Protein AF-A0A4U5NNT8-F1 (afdb_monomer_lite)

Secondary structure (DSSP, 8-state):
-TTS--HHHHHHHH---HHHHHHHHHHHHHHHHHHTS-GGG--HHHHHHHHHTT--HHHHHHHTTS-HHHHHHHHHHTT-PPEEEE--SSTTSS-----EEEEESSS-------SS--EEE--SSPPPGGGSS-EE---S-HHHHHHHHHHH--SEEE-SSSTHHHHHHT-S--HHHHHHHHHHHT----S----SSHHHHHHHHHHH-SSEEEETTEEEEEP-TTPEEEEEEEEE-TTS-EEEEEEEEEEEEBTB-TTTS-EEES-SSS-HHHHHHHHHHHHHHHHHTT--EEEEEEEEE-TT--EEEEEEESS--TTHHHHHHHHT--HHHHHHHHHTT--TTTTT--SPPPPSS-EEE----GGGTS---

Structure (mmCIF, N/CA/C/O backbone):
data_AF-A0A4U5NNT8-F1
#
_entry.id   AF-A0A4U5NNT8-F1
#
loop_
_atom_site.group_PDB
_atom_site.id
_atom_site.type_symbol
_atom_site.label_atom_id
_atom_site.label_alt_id
_atom_site.label_comp_id
_atom_site.label_asym_id
_atom_site.label_entity_id
_atom_site.label_seq_id
_atom_site.pdbx_PDB_ins_code
_atom_site.Cartn_x
_atom_site.Cartn_y
_atom_site.Cartn_z
_atom_site.occupancy
_atom_site.B_iso_or_equiv
_atom_site.auth_seq_id
_atom_site.auth_comp_id
_atom_site.auth_asym_id
_atom_site.auth_atom_id
_atom_site.pdbx_PDB_model_num
ATOM 1 N N . MET A 1 1 ? 32.164 -9.566 -15.088 1.00 70.25 1 MET A N 1
ATOM 2 C CA . MET A 1 1 ? 31.407 -8.763 -16.075 1.00 70.25 1 MET A CA 1
ATOM 3 C C . MET A 1 1 ? 31.649 -7.278 -15.914 1.00 70.25 1 MET A C 1
ATOM 5 O O . MET A 1 1 ? 32.206 -6.703 -16.830 1.00 70.25 1 MET A O 1
ATOM 9 N N . LYS A 1 2 ? 31.304 -6.665 -14.768 1.00 85.62 2 LYS A N 1
ATOM 10 C CA . LYS A 1 2 ? 31.719 -5.279 -14.459 1.00 85.62 2 LYS A CA 1
ATOM 11 C C . LYS A 1 2 ? 33.182 -5.166 -14.006 1.00 85.62 2 LYS A C 1
ATOM 13 O O . LYS A 1 2 ? 33.842 -4.201 -14.351 1.00 85.62 2 LYS A O 1
ATOM 18 N N . ASN A 1 3 ? 33.672 -6.176 -13.279 1.00 87.31 3 ASN A N 1
ATOM 19 C CA . ASN A 1 3 ? 35.072 -6.321 -12.852 1.00 87.31 3 ASN A CA 1
ATOM 20 C C . ASN A 1 3 ? 35.820 -7.353 -13.722 1.00 87.31 3 ASN A C 1
ATOM 22 O O . ASN A 1 3 ? 36.575 -8.165 -13.201 1.00 87.31 3 ASN A O 1
ATOM 26 N N . ASP A 1 4 ? 35.492 -7.429 -15.015 1.00 82.81 4 ASP A N 1
ATOM 27 C CA . ASP A 1 4 ? 36.155 -8.303 -16.002 1.00 82.81 4 ASP A CA 1
ATOM 28 C C . ASP A 1 4 ? 36.094 -9.832 -15.780 1.00 82.81 4 ASP A C 1
ATOM 30 O O . ASP A 1 4 ? 36.583 -10.588 -16.613 1.00 82.81 4 ASP A O 1
ATOM 34 N N . THR A 1 5 ? 35.402 -10.327 -14.744 1.00 88.69 5 THR A N 1
ATOM 35 C CA . THR A 1 5 ? 35.107 -11.771 -14.579 1.00 88.69 5 THR A CA 1
ATOM 36 C C . THR A 1 5 ? 34.357 -12.323 -15.795 1.00 88.69 5 THR A C 1
ATOM 38 O O . THR A 1 5 ? 33.342 -11.735 -16.203 1.00 88.69 5 THR A O 1
ATOM 41 N N . ASN A 1 6 ? 34.819 -13.437 -16.364 1.00 92.06 6 ASN A N 1
ATOM 42 C CA . ASN A 1 6 ? 34.215 -14.017 -17.565 1.00 92.06 6 ASN A CA 1
ATOM 43 C C . ASN A 1 6 ? 32.949 -14.847 -17.239 1.00 92.06 6 ASN A C 1
ATOM 45 O O . ASN A 1 6 ? 32.679 -15.170 -16.083 1.00 92.06 6 ASN A O 1
ATOM 49 N N . VAL A 1 7 ? 32.139 -15.149 -18.263 1.00 94.50 7 VAL A N 1
ATOM 50 C CA . VAL A 1 7 ? 30.882 -15.917 -18.121 1.00 94.50 7 VAL A CA 1
ATOM 51 C C . VAL A 1 7 ? 31.135 -17.324 -17.576 1.00 94.50 7 VAL A C 1
ATOM 53 O O . VAL A 1 7 ? 30.360 -17.799 -16.750 1.00 94.50 7 VAL A O 1
ATOM 56 N N . ASP A 1 8 ? 32.203 -17.981 -18.030 1.00 95.06 8 ASP A N 1
ATOM 57 C CA . ASP A 1 8 ? 32.514 -19.365 -17.669 1.00 95.06 8 ASP A CA 1
ATOM 58 C C . ASP A 1 8 ? 32.850 -19.499 -16.179 1.00 95.06 8 ASP A C 1
ATOM 60 O O . ASP A 1 8 ? 32.336 -20.385 -15.509 1.00 95.06 8 ASP A O 1
ATOM 64 N N . GLU A 1 9 ? 33.616 -18.559 -15.638 1.00 95.44 9 GLU A N 1
ATOM 65 C CA . GLU A 1 9 ? 33.979 -18.495 -14.224 1.00 95.44 9 GLU A CA 1
ATOM 66 C C . GLU A 1 9 ? 32.750 -18.237 -13.340 1.00 95.44 9 GLU A C 1
ATOM 68 O O . GLU A 1 9 ? 32.559 -18.893 -12.317 1.00 95.44 9 GLU A O 1
ATOM 73 N N . ILE A 1 10 ? 31.856 -17.325 -13.748 1.00 95.50 10 ILE A N 1
ATOM 74 C CA . ILE A 1 10 ? 30.602 -17.086 -13.013 1.00 95.50 10 ILE A CA 1
ATOM 75 C C . ILE A 1 10 ? 29.711 -18.333 -13.058 1.00 95.50 10 ILE A C 1
ATOM 77 O O . ILE A 1 10 ? 29.082 -18.668 -12.053 1.00 95.50 10 ILE A O 1
ATOM 81 N N . HIS A 1 11 ? 29.657 -19.029 -14.194 1.00 96.81 11 HIS A N 1
ATOM 82 C CA . HIS A 1 11 ? 28.917 -20.281 -14.329 1.00 96.81 11 HIS A CA 1
ATOM 83 C C . HIS A 1 11 ? 29.459 -21.359 -13.386 1.00 96.81 11 HIS A C 1
ATOM 85 O O . HIS A 1 11 ? 28.679 -21.979 -12.669 1.00 96.81 11 HIS A O 1
ATOM 91 N N . GLU A 1 12 ? 30.778 -21.545 -13.338 1.00 97.19 12 GLU A N 1
ATOM 92 C CA . GLU A 1 12 ? 31.421 -22.524 -12.456 1.00 97.19 12 GLU A CA 1
ATOM 93 C C . GLU A 1 12 ? 31.131 -22.260 -10.971 1.00 97.19 12 GLU A C 1
ATOM 95 O O . GLU A 1 12 ? 30.969 -23.203 -10.200 1.00 97.19 12 GLU A O 1
ATOM 100 N N . LEU A 1 13 ? 31.022 -20.989 -10.570 1.00 96.44 13 LEU A N 1
ATOM 101 C CA . LEU A 1 13 ? 30.756 -20.604 -9.180 1.00 96.44 13 LEU A CA 1
ATOM 102 C C . LEU A 1 13 ? 29.269 -20.633 -8.803 1.00 96.44 13 LEU A C 1
ATOM 104 O O . LEU A 1 13 ? 28.927 -20.971 -7.671 1.00 96.44 13 LEU A O 1
ATOM 108 N N . SER A 1 14 ? 28.388 -20.220 -9.716 1.00 96.50 14 SER A N 1
ATOM 109 C CA . SER A 1 14 ? 26.959 -20.013 -9.429 1.00 96.50 14 SER A CA 1
ATOM 110 C C . SER A 1 14 ? 26.055 -21.150 -9.895 1.00 96.50 14 SER A C 1
ATOM 112 O O . SER A 1 14 ? 24.907 -21.223 -9.462 1.00 96.50 14 SER A O 1
ATOM 114 N N . PHE A 1 15 ? 26.545 -22.005 -10.798 1.00 97.12 15 PHE A N 1
ATOM 115 C CA . PHE A 1 15 ? 25.771 -23.012 -11.530 1.00 97.12 15 PHE A CA 1
ATOM 116 C C . PHE A 1 15 ? 24.610 -22.439 -12.365 1.00 97.12 15 PHE A C 1
ATOM 118 O O . PHE A 1 15 ? 23.775 -23.193 -12.865 1.00 97.12 15 PHE A O 1
ATOM 125 N N . VAL A 1 16 ? 24.555 -21.115 -12.561 1.00 97.38 16 VAL A N 1
ATOM 126 C CA . VAL A 1 16 ? 23.581 -20.461 -13.445 1.00 97.38 16 VAL A CA 1
ATOM 127 C C . VAL A 1 16 ? 23.949 -20.759 -14.893 1.00 97.38 16 VAL A C 1
ATOM 129 O O . VAL A 1 16 ? 25.107 -20.599 -15.280 1.00 97.38 16 VAL A O 1
ATOM 132 N N . ASP A 1 17 ? 22.978 -21.181 -15.703 1.00 98.00 17 ASP A N 1
ATOM 133 C CA . ASP A 1 17 ? 23.219 -21.510 -17.109 1.00 98.00 17 ASP A CA 1
ATOM 134 C C . ASP A 1 17 ? 23.844 -20.329 -17.872 1.00 98.00 17 ASP A C 1
ATOM 136 O O . ASP A 1 17 ? 23.472 -19.162 -17.692 1.00 98.00 17 ASP A O 1
ATOM 140 N N . LYS A 1 18 ? 24.805 -20.646 -18.744 1.00 97.12 18 LYS A N 1
ATOM 141 C CA . LYS A 1 18 ? 25.559 -19.648 -19.508 1.00 97.12 18 LYS A CA 1
ATOM 142 C C . LYS A 1 18 ? 24.655 -18.778 -20.375 1.00 97.12 18 LYS A C 1
ATOM 144 O O . LYS A 1 18 ? 24.997 -17.622 -20.594 1.00 97.12 18 LYS A O 1
ATOM 149 N N . TRP A 1 19 ? 23.508 -19.286 -20.829 1.00 97.44 19 TRP A N 1
ATOM 150 C CA . TRP A 1 19 ? 22.523 -18.503 -21.568 1.00 97.44 19 TRP A CA 1
ATOM 151 C C . TRP A 1 19 ? 22.057 -17.282 -20.763 1.00 97.44 19 TRP A C 1
ATOM 153 O O . TRP A 1 19 ? 22.171 -16.157 -21.249 1.00 97.44 19 TRP A O 1
ATOM 163 N N . PHE A 1 20 ? 21.646 -17.466 -19.500 1.00 97.38 20 PHE A N 1
ATOM 164 C CA . PHE A 1 20 ? 21.238 -16.350 -18.637 1.00 97.38 20 PHE A CA 1
ATOM 165 C C . PHE A 1 20 ? 22.401 -15.403 -18.356 1.00 97.38 20 PHE A C 1
ATOM 167 O O . PHE A 1 20 ? 22.219 -14.187 -18.334 1.00 97.38 20 PHE A O 1
ATOM 174 N N . LEU A 1 21 ? 23.602 -15.935 -18.130 1.00 95.88 21 LEU A N 1
ATOM 175 C CA . LEU A 1 21 ? 24.777 -15.106 -17.873 1.00 95.88 21 LEU A CA 1
ATOM 176 C C . LEU A 1 21 ? 25.123 -14.243 -19.091 1.00 95.88 21 LEU A C 1
ATOM 178 O O . LEU A 1 21 ? 25.374 -13.054 -18.931 1.00 95.88 21 LEU A O 1
ATOM 182 N N . THR A 1 22 ? 25.052 -14.784 -20.306 1.00 95.19 22 THR A N 1
ATOM 183 C CA . THR A 1 22 ? 25.240 -14.007 -21.538 1.00 95.19 22 THR A CA 1
ATOM 184 C C . THR A 1 22 ? 24.220 -12.872 -21.658 1.00 95.19 22 THR A C 1
ATOM 186 O O . THR A 1 22 ? 24.611 -11.754 -21.972 1.00 95.19 22 THR A O 1
ATOM 189 N N . GLN A 1 23 ? 22.949 -13.098 -21.312 1.00 94.75 23 GLN A N 1
ATOM 190 C CA . GLN A 1 23 ? 21.942 -12.025 -21.282 1.00 94.75 23 GLN A CA 1
ATOM 191 C C . GLN A 1 23 ? 22.272 -10.946 -20.230 1.00 94.75 23 GLN A C 1
ATOM 193 O O . GLN A 1 23 ? 22.184 -9.752 -20.506 1.00 94.75 23 GLN A O 1
ATOM 198 N N . HIS A 1 24 ? 22.761 -11.331 -19.044 1.00 94.38 24 HIS A N 1
ATOM 199 C CA . HIS A 1 24 ? 23.263 -10.356 -18.064 1.00 94.38 24 HIS A CA 1
ATOM 200 C C . HIS A 1 24 ? 24.474 -9.571 -18.588 1.00 94.38 24 HIS A C 1
ATOM 202 O O . HIS A 1 24 ? 24.630 -8.395 -18.252 1.00 94.38 24 HIS A O 1
ATOM 208 N N . LYS A 1 25 ? 25.326 -10.192 -19.415 1.00 93.50 25 LYS A N 1
ATOM 209 C CA . LYS A 1 25 ? 26.450 -9.502 -20.056 1.00 93.50 25 LYS A CA 1
ATOM 210 C C . LYS A 1 25 ? 25.969 -8.377 -20.958 1.00 93.50 25 LYS A C 1
ATOM 212 O O . LYS A 1 25 ? 26.512 -7.283 -20.872 1.00 93.50 25 LYS A O 1
ATOM 217 N N . GLU A 1 26 ? 24.964 -8.641 -21.785 1.00 92.81 26 GLU A N 1
ATOM 218 C CA . GLU A 1 26 ? 24.389 -7.652 -22.702 1.00 92.81 26 GLU A CA 1
ATOM 219 C C . GLU A 1 26 ? 23.861 -6.435 -21.933 1.00 92.81 26 GLU A C 1
ATOM 221 O O . GLU A 1 26 ? 24.153 -5.296 -22.298 1.00 92.81 26 GLU A O 1
ATOM 226 N N . VAL A 1 27 ? 23.199 -6.659 -20.792 1.00 94.12 27 VAL A N 1
ATOM 227 C CA . VAL A 1 27 ? 22.765 -5.577 -19.893 1.00 94.12 27 VAL A CA 1
ATOM 228 C C . VAL A 1 27 ? 23.961 -4.794 -19.332 1.00 94.12 27 VAL A C 1
ATOM 230 O O . VAL A 1 27 ? 23.943 -3.566 -19.325 1.00 94.12 27 VAL A O 1
ATOM 233 N N . VAL A 1 28 ? 25.034 -5.462 -18.896 1.00 92.88 28 VAL A N 1
ATOM 234 C CA . VAL A 1 28 ? 26.246 -4.777 -18.401 1.00 92.88 28 VAL A CA 1
ATOM 235 C C . VAL A 1 28 ? 26.924 -3.954 -19.500 1.00 92.88 28 VAL A C 1
ATOM 237 O O . VAL A 1 28 ? 27.330 -2.817 -19.256 1.00 92.88 28 VAL A O 1
ATOM 240 N N . ASP A 1 29 ? 27.027 -4.497 -20.709 1.00 92.19 29 ASP A N 1
ATOM 241 C CA . ASP A 1 29 ? 27.635 -3.816 -21.851 1.00 92.19 29 ASP A CA 1
ATOM 242 C C . ASP A 1 29 ? 26.780 -2.596 -22.273 1.00 92.19 29 ASP A C 1
ATOM 244 O O . ASP A 1 29 ? 27.319 -1.525 -22.571 1.00 92.19 29 ASP A O 1
ATOM 248 N N . ALA A 1 30 ? 25.445 -2.700 -22.204 1.00 92.88 30 ALA A N 1
ATOM 249 C CA . ALA A 1 30 ? 24.521 -1.582 -22.416 1.00 92.88 30 ALA A CA 1
ATOM 250 C C . ALA A 1 30 ? 24.662 -0.482 -21.342 1.00 92.88 30 ALA A C 1
ATOM 252 O O . ALA A 1 30 ? 24.643 0.711 -21.656 1.00 92.88 30 ALA A O 1
ATOM 253 N N . GLU A 1 31 ? 24.876 -0.851 -20.078 1.00 93.56 31 GLU A N 1
ATOM 254 C CA . GLU A 1 31 ? 25.158 0.110 -19.007 1.00 93.56 31 GLU A CA 1
ATOM 255 C C . GLU A 1 31 ? 26.487 0.843 -19.241 1.00 93.56 31 GLU A C 1
ATOM 257 O O . GLU A 1 31 ? 26.549 2.067 -19.113 1.00 93.56 31 GLU A O 1
ATOM 262 N N . GLN A 1 32 ? 27.542 0.131 -19.650 1.00 91.69 32 GLN A N 1
ATOM 263 C CA . GLN A 1 32 ? 28.824 0.745 -20.017 1.00 91.69 32 GLN A CA 1
ATOM 264 C C . GLN A 1 32 ? 28.671 1.697 -21.212 1.00 91.69 32 GLN A C 1
ATOM 266 O O . GLN A 1 32 ? 29.233 2.797 -21.213 1.00 91.69 32 GLN A O 1
ATOM 271 N N . TYR A 1 33 ? 27.863 1.315 -22.206 1.00 91.81 33 TYR A N 1
ATOM 272 C CA . TYR A 1 33 ? 27.513 2.173 -23.335 1.00 91.81 33 TYR A CA 1
ATOM 273 C C . TYR A 1 33 ? 26.853 3.488 -22.882 1.00 91.81 33 TYR A C 1
ATOM 275 O O . TYR A 1 33 ? 27.192 4.550 -23.423 1.00 91.81 33 TYR A O 1
ATOM 283 N N . LEU A 1 34 ? 25.951 3.433 -21.893 1.00 93.50 34 LEU A N 1
ATOM 284 C CA . LEU A 1 34 ? 25.310 4.612 -21.302 1.00 93.50 34 LEU A CA 1
ATOM 285 C C . LEU A 1 34 ? 26.300 5.464 -20.501 1.00 93.50 34 LEU A C 1
ATOM 287 O O . LEU A 1 34 ? 26.357 6.673 -20.706 1.00 93.50 34 LEU A O 1
ATOM 291 N N . MET A 1 35 ? 27.109 4.845 -19.636 1.00 92.62 35 MET A N 1
ATOM 292 C CA . MET A 1 35 ? 28.078 5.545 -18.780 1.00 92.62 35 MET A CA 1
ATOM 293 C C . MET A 1 35 ? 29.168 6.278 -19.571 1.00 92.62 35 MET A C 1
ATOM 295 O O . MET A 1 35 ? 29.715 7.278 -19.105 1.00 92.62 35 MET A O 1
ATOM 299 N N . ALA A 1 36 ? 29.479 5.8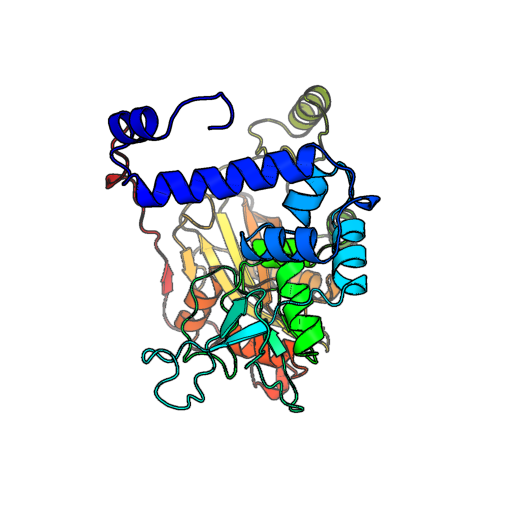07 -20.780 1.00 92.56 36 ALA A N 1
ATOM 300 C CA . ALA A 1 36 ? 30.443 6.441 -21.674 1.00 92.56 36 ALA A CA 1
ATOM 301 C C . ALA A 1 36 ? 29.912 7.716 -22.365 1.00 92.56 36 ALA A C 1
ATOM 303 O O . ALA A 1 36 ? 30.652 8.356 -23.115 1.00 92.56 36 ALA A O 1
ATOM 304 N N . ARG A 1 37 ? 28.635 8.081 -22.176 1.00 90.31 37 ARG A N 1
ATOM 305 C CA . ARG A 1 37 ? 27.970 9.175 -22.900 1.00 90.31 37 ARG A CA 1
ATOM 306 C C . ARG A 1 37 ? 27.176 10.078 -21.960 1.00 90.31 37 ARG A C 1
ATOM 308 O O . ARG A 1 37 ? 26.766 9.693 -20.873 1.00 90.31 37 ARG A O 1
ATOM 315 N N . SER A 1 38 ? 26.922 11.303 -22.410 1.00 93.00 38 SER A N 1
ATOM 316 C CA . SER A 1 38 ? 25.922 12.171 -21.788 1.00 93.00 38 SER A CA 1
ATOM 317 C C . SER A 1 38 ? 24.541 11.904 -22.384 1.00 93.00 38 SER A C 1
ATOM 319 O O . SER A 1 38 ? 24.412 11.462 -23.533 1.00 93.00 38 SER A O 1
ATOM 321 N N . LEU A 1 39 ? 23.495 12.269 -21.638 1.00 91.75 39 LEU A N 1
ATOM 322 C CA . LEU A 1 39 ? 22.117 12.134 -22.100 1.00 91.75 39 LEU A CA 1
ATOM 323 C C . LEU A 1 39 ? 21.898 12.827 -23.450 1.00 91.75 39 LEU A C 1
ATOM 325 O O . LEU A 1 39 ? 21.187 12.285 -24.286 1.00 91.75 39 LEU A O 1
ATOM 329 N N . SER A 1 40 ? 22.521 13.983 -23.715 1.00 90.44 40 SER A N 1
ATOM 330 C CA . SER A 1 40 ? 22.357 14.742 -24.966 1.00 90.44 40 SER A CA 1
ATOM 331 C C . SER A 1 40 ? 22.832 13.985 -26.211 1.00 90.44 40 SER A C 1
ATOM 333 O O . SER A 1 40 ? 22.179 14.088 -27.249 1.00 90.44 40 SER A O 1
ATOM 335 N N . HIS A 1 41 ? 23.888 13.177 -26.101 1.00 90.56 41 HIS A N 1
ATOM 336 C CA . HIS A 1 41 ? 24.472 12.427 -27.219 1.00 90.56 41 HIS A CA 1
ATOM 337 C C . HIS A 1 41 ? 23.774 11.094 -27.520 1.00 90.56 41 HIS A C 1
ATOM 339 O O . HIS A 1 41 ? 24.097 10.451 -28.517 1.00 90.56 41 HIS A O 1
ATOM 345 N N . LEU A 1 42 ? 22.808 10.680 -26.697 1.00 90.50 42 LEU A N 1
ATOM 346 C CA . LEU A 1 42 ? 22.037 9.462 -26.934 1.00 90.50 42 LEU A CA 1
ATOM 347 C C . LEU A 1 42 ? 21.069 9.653 -28.117 1.00 90.50 42 LEU A C 1
ATOM 349 O O . LEU A 1 42 ? 20.230 10.562 -28.095 1.00 90.50 42 LEU A O 1
ATOM 353 N N . THR A 1 43 ? 21.210 8.832 -29.160 1.00 91.38 43 THR A N 1
ATOM 354 C CA . THR A 1 43 ? 20.341 8.845 -30.349 1.00 91.38 43 THR A CA 1
ATOM 355 C C . THR A 1 43 ? 19.006 8.162 -30.060 1.00 91.38 43 THR A C 1
ATOM 357 O O . THR A 1 43 ? 18.881 7.440 -29.073 1.00 91.38 43 THR A O 1
ATOM 360 N N . LYS A 1 44 ? 18.006 8.363 -30.927 1.00 90.06 44 LYS A N 1
ATOM 361 C CA . LYS A 1 44 ? 16.707 7.683 -30.816 1.00 90.06 44 LYS A CA 1
ATOM 362 C C . LYS A 1 44 ? 16.856 6.156 -30.807 1.00 90.06 44 LYS A C 1
ATOM 364 O O . LYS A 1 44 ? 16.277 5.508 -29.942 1.00 90.06 44 LYS A O 1
ATOM 369 N N . ASP A 1 45 ? 17.668 5.609 -31.709 1.00 89.25 45 ASP A N 1
ATOM 370 C CA . ASP A 1 45 ? 17.866 4.158 -31.820 1.00 89.25 45 ASP A CA 1
ATOM 371 C C . ASP A 1 45 ? 18.594 3.597 -30.597 1.00 89.25 45 ASP A C 1
ATOM 373 O O . ASP A 1 45 ? 18.144 2.617 -30.014 1.00 89.25 45 ASP A O 1
ATOM 377 N N . GLY A 1 46 ? 19.655 4.272 -30.134 1.00 89.25 46 GLY A N 1
ATOM 378 C CA . GLY A 1 46 ? 20.361 3.870 -28.915 1.00 89.25 46 GLY A CA 1
ATOM 379 C C . GLY A 1 46 ? 19.470 3.949 -27.674 1.00 89.25 46 GLY A C 1
ATOM 380 O O . GLY A 1 46 ? 19.544 3.088 -26.805 1.00 89.25 46 GLY A O 1
ATOM 381 N N . PHE A 1 47 ? 18.586 4.949 -27.610 1.00 90.38 47 PHE A N 1
ATOM 382 C CA . PHE A 1 47 ? 17.599 5.059 -26.541 1.00 90.38 47 PHE A CA 1
ATOM 383 C C . PHE A 1 47 ? 16.598 3.896 -26.588 1.00 90.38 47 PHE A C 1
ATOM 385 O O . PHE A 1 47 ? 16.358 3.255 -25.569 1.00 90.38 47 PHE A O 1
ATOM 392 N N . SER A 1 48 ? 16.034 3.603 -27.765 1.00 88.81 48 SER A N 1
ATOM 393 C CA . SER A 1 48 ? 15.081 2.501 -27.942 1.00 88.81 48 SER A CA 1
ATOM 394 C C . SER A 1 48 ? 15.697 1.154 -27.584 1.00 88.81 48 SER A C 1
ATOM 396 O O . SER A 1 48 ? 15.033 0.345 -26.945 1.00 88.81 48 SER A O 1
ATOM 398 N N . GLU A 1 49 ? 16.948 0.919 -27.976 1.00 90.19 49 GLU A N 1
ATOM 399 C CA . GLU A 1 49 ? 17.648 -0.332 -27.698 1.00 90.19 49 GLU A CA 1
ATOM 400 C C . GLU A 1 49 ? 17.846 -0.532 -26.195 1.00 90.19 49 GLU A C 1
ATOM 402 O O . GLU A 1 49 ? 17.522 -1.581 -25.649 1.00 90.19 49 GLU A O 1
ATOM 407 N N . VAL A 1 50 ? 18.282 0.512 -25.493 1.00 92.75 50 VAL A N 1
ATOM 408 C CA . VAL A 1 50 ? 18.444 0.490 -24.035 1.00 92.75 50 VAL A CA 1
ATOM 409 C C . VAL A 1 50 ? 17.111 0.226 -23.322 1.00 92.75 50 VAL A C 1
ATOM 411 O O . VAL A 1 50 ? 17.069 -0.552 -22.371 1.00 92.75 50 VAL A O 1
ATOM 414 N N . LYS A 1 51 ? 16.001 0.814 -23.791 1.00 92.75 51 LYS A N 1
ATOM 415 C CA . LYS A 1 51 ? 14.671 0.536 -23.222 1.00 92.75 51 LYS A CA 1
ATOM 416 C C . LYS A 1 51 ? 14.199 -0.895 -23.495 1.00 92.75 51 LYS A C 1
ATOM 418 O O . LYS A 1 51 ? 13.604 -1.493 -22.606 1.00 92.75 51 LYS A O 1
ATOM 423 N N . LYS A 1 52 ? 14.519 -1.476 -24.658 1.00 91.00 52 LYS A N 1
ATOM 424 C CA . LYS A 1 52 ? 14.247 -2.896 -24.964 1.00 91.00 52 LYS A CA 1
ATOM 425 C C . LYS A 1 52 ? 15.033 -3.862 -24.078 1.00 91.00 52 LYS A C 1
ATOM 427 O O . LYS A 1 52 ? 14.521 -4.921 -23.745 1.00 91.00 52 LYS A O 1
ATOM 432 N N . HIS A 1 53 ? 16.223 -3.467 -23.626 1.00 91.75 53 HIS A N 1
ATOM 433 C CA . HIS A 1 53 ? 16.981 -4.198 -22.603 1.00 91.75 53 HIS A CA 1
ATOM 434 C C . HIS A 1 53 ? 16.420 -4.008 -21.176 1.00 91.75 53 HIS A C 1
ATOM 436 O O . HIS A 1 53 ? 17.010 -4.497 -20.216 1.00 91.75 53 HIS A O 1
ATOM 442 N N . GLY A 1 54 ? 15.304 -3.285 -21.010 1.00 92.19 54 GLY A N 1
ATOM 443 C CA . GLY A 1 54 ? 14.608 -3.129 -19.730 1.00 92.19 54 GLY A CA 1
ATOM 444 C C . GLY A 1 54 ? 15.164 -2.043 -18.806 1.00 92.19 54 GLY A C 1
ATOM 445 O O . GLY A 1 54 ? 14.842 -2.027 -17.620 1.00 92.19 54 GLY A O 1
ATOM 446 N N . PHE A 1 55 ? 15.997 -1.121 -19.301 1.00 94.81 55 PHE A N 1
ATOM 447 C CA . PHE A 1 55 ? 16.508 -0.029 -18.468 1.00 94.81 55 PHE A CA 1
ATOM 448 C C . PHE A 1 55 ? 15.408 0.982 -18.119 1.00 94.81 55 PHE A C 1
ATOM 450 O O . PHE A 1 55 ? 14.794 1.593 -18.997 1.00 94.81 55 PHE A O 1
ATOM 457 N N . SER A 1 56 ? 15.221 1.238 -16.827 1.00 94.38 56 SER A N 1
ATOM 458 C CA . SER A 1 56 ? 14.373 2.331 -16.331 1.00 94.38 56 SER A CA 1
ATOM 459 C C . SER A 1 56 ? 14.980 3.708 -16.617 1.00 94.38 56 SER A C 1
ATOM 461 O O . SER A 1 56 ? 16.202 3.872 -16.711 1.00 94.38 56 SER A O 1
ATOM 463 N N . ASP A 1 57 ? 14.132 4.731 -16.681 1.00 94.00 57 ASP A N 1
ATOM 464 C CA . ASP A 1 57 ? 14.539 6.131 -16.820 1.00 94.00 57 ASP A CA 1
ATOM 465 C C . ASP A 1 57 ? 15.474 6.542 -15.668 1.00 94.00 57 ASP A C 1
ATOM 467 O O . ASP A 1 57 ? 16.435 7.287 -15.875 1.00 94.00 57 ASP A O 1
ATOM 471 N N . LYS A 1 58 ? 15.268 5.974 -14.473 1.00 93.50 58 LYS A N 1
ATOM 472 C CA . LYS A 1 58 ? 16.137 6.143 -13.301 1.00 93.50 58 LYS A CA 1
ATOM 473 C C . LYS A 1 58 ? 17.538 5.552 -13.494 1.00 93.50 58 LYS A C 1
ATOM 475 O O . LYS A 1 58 ? 18.524 6.192 -13.126 1.00 93.50 58 LYS A O 1
ATOM 480 N N . GLN A 1 59 ? 17.655 4.351 -14.064 1.00 95.31 59 GLN A N 1
ATOM 481 C CA . GLN A 1 59 ? 18.958 3.730 -14.349 1.00 95.31 59 GLN A CA 1
ATOM 482 C C . GLN A 1 59 ? 19.712 4.490 -15.441 1.00 95.31 59 GLN A C 1
ATOM 484 O O . GLN A 1 59 ? 20.912 4.727 -15.304 1.00 95.31 59 GLN A O 1
ATOM 489 N N . ILE A 1 60 ? 19.008 4.927 -16.489 1.00 95.25 60 ILE A N 1
ATOM 490 C CA . ILE A 1 60 ? 19.591 5.774 -17.535 1.00 95.25 60 ILE A CA 1
ATOM 491 C C . ILE A 1 60 ? 20.077 7.083 -16.916 1.00 95.25 60 ILE A C 1
ATOM 493 O O . ILE A 1 60 ? 21.225 7.453 -17.132 1.00 95.25 60 ILE A O 1
ATOM 497 N N . ALA A 1 61 ? 19.256 7.736 -16.088 1.00 95.44 61 ALA A N 1
ATOM 498 C CA . ALA A 1 61 ? 19.608 8.986 -15.422 1.00 95.44 61 ALA A CA 1
ATOM 499 C C . ALA A 1 61 ? 20.873 8.847 -14.568 1.00 95.44 61 ALA A C 1
ATOM 501 O O . ALA A 1 61 ? 21.776 9.682 -14.655 1.00 95.44 61 ALA A O 1
ATOM 502 N N . PHE A 1 62 ? 20.972 7.758 -13.802 1.00 94.62 62 PHE A N 1
ATOM 503 C CA . PHE A 1 62 ? 22.168 7.434 -13.035 1.00 94.62 62 PHE A CA 1
ATOM 504 C C . PHE A 1 62 ? 23.402 7.272 -13.937 1.00 94.62 62 PHE A C 1
ATOM 506 O O . PHE A 1 62 ? 24.426 7.914 -13.695 1.00 94.62 62 PHE A O 1
ATOM 513 N N . ALA A 1 63 ? 23.303 6.472 -15.003 1.00 94.12 63 ALA A N 1
ATOM 514 C CA . ALA A 1 63 ? 24.417 6.209 -15.911 1.00 94.12 63 ALA A CA 1
ATOM 515 C C . ALA A 1 63 ? 24.865 7.466 -16.681 1.00 94.12 63 ALA A C 1
ATOM 517 O O . ALA A 1 63 ? 26.063 7.713 -16.818 1.00 94.12 63 ALA A O 1
ATOM 518 N N . THR A 1 64 ? 23.922 8.301 -17.127 1.00 94.75 64 THR A N 1
ATOM 519 C CA . THR A 1 64 ? 24.200 9.521 -17.903 1.00 94.75 64 THR A CA 1
ATOM 520 C C . THR A 1 64 ? 24.435 10.763 -17.045 1.00 94.75 64 THR A C 1
ATOM 522 O O . THR A 1 64 ? 24.605 11.853 -17.598 1.00 94.75 64 THR A O 1
ATOM 525 N N . LYS A 1 65 ? 24.452 10.619 -15.709 1.00 94.62 65 LYS A N 1
ATOM 526 C CA . LYS A 1 65 ? 24.612 11.711 -14.728 1.00 94.62 65 LYS A CA 1
ATOM 527 C C . LYS A 1 65 ? 23.600 12.846 -14.934 1.00 94.62 65 LYS A C 1
ATOM 529 O O . LYS A 1 65 ? 23.950 14.023 -14.877 1.00 94.62 65 LYS A O 1
ATOM 534 N N . SER A 1 66 ? 22.352 12.478 -15.196 1.00 94.69 66 SER A N 1
ATOM 535 C CA . SER A 1 66 ? 21.220 13.388 -15.384 1.00 94.69 66 SER A CA 1
ATOM 536 C C . SER A 1 66 ? 20.112 13.079 -14.378 1.00 94.69 66 SER A C 1
ATOM 538 O O . SER A 1 66 ? 20.246 12.207 -13.523 1.00 94.69 66 SER A O 1
ATOM 540 N N . THR A 1 67 ? 18.996 13.792 -14.470 1.00 92.81 67 THR A N 1
ATOM 541 C CA . THR A 1 67 ? 17.798 13.525 -13.668 1.00 92.81 67 THR A CA 1
ATOM 542 C C . THR A 1 67 ? 16.815 12.623 -14.418 1.00 92.81 67 THR A C 1
ATOM 544 O O . THR A 1 67 ? 16.749 12.636 -15.648 1.00 92.81 67 THR A O 1
ATOM 547 N N . GLU A 1 68 ? 16.007 11.861 -13.679 1.00 90.50 68 GLU A N 1
ATOM 548 C CA . GLU A 1 68 ? 14.954 10.997 -14.241 1.00 90.50 68 GLU A CA 1
ATOM 549 C C . GLU A 1 68 ? 13.967 11.790 -15.115 1.00 90.50 68 GLU A C 1
ATOM 551 O O . GLU A 1 68 ? 13.604 11.371 -16.214 1.00 90.50 68 GLU A O 1
ATOM 556 N N . LYS A 1 69 ? 13.629 13.014 -14.692 1.00 88.19 69 LYS A N 1
ATOM 557 C CA . LYS A 1 69 ? 12.757 13.927 -15.440 1.00 88.19 69 LYS A CA 1
ATOM 558 C C . LYS A 1 69 ? 13.335 14.336 -16.799 1.00 88.19 69 LYS A C 1
ATOM 560 O O . LYS A 1 69 ? 12.586 14.451 -17.774 1.00 88.19 69 LYS A O 1
ATOM 565 N N . GLU A 1 70 ? 14.643 14.576 -16.884 1.00 93.12 70 GLU A N 1
ATOM 566 C CA . GLU A 1 70 ? 15.312 14.899 -18.152 1.00 93.12 70 GLU A CA 1
ATOM 567 C C . GLU A 1 70 ? 15.309 13.699 -19.100 1.00 93.12 70 GLU A C 1
ATOM 569 O O . GLU A 1 70 ? 15.021 13.860 -20.289 1.00 93.12 70 GLU A O 1
ATOM 574 N N . VAL A 1 71 ? 15.561 12.495 -18.573 1.00 94.12 71 VAL A N 1
ATOM 575 C CA . VAL A 1 71 ? 15.501 11.249 -19.348 1.00 94.12 71 VAL A CA 1
ATOM 576 C C . VAL A 1 71 ? 14.096 11.024 -19.897 1.00 94.12 71 VAL A C 1
ATOM 578 O O . VAL A 1 71 ? 13.952 10.860 -21.108 1.00 94.12 71 VAL A O 1
ATOM 581 N N . ARG A 1 72 ? 13.059 11.122 -19.054 1.00 90.56 72 ARG A N 1
ATOM 582 C CA . ARG A 1 72 ? 11.653 11.004 -19.475 1.00 90.56 72 ARG A CA 1
ATOM 583 C C . ARG A 1 72 ? 11.294 12.027 -20.554 1.00 90.56 72 ARG A C 1
ATOM 585 O O . ARG A 1 72 ? 10.684 11.688 -21.565 1.00 90.56 72 ARG A O 1
ATOM 592 N N . SER A 1 73 ? 11.718 13.280 -20.385 1.00 91.19 73 SER A N 1
ATOM 593 C CA . SER A 1 73 ? 11.465 14.343 -21.370 1.00 91.19 73 SER A CA 1
ATOM 594 C C . SER A 1 73 ? 12.108 14.030 -22.725 1.00 91.19 73 SER A C 1
ATOM 596 O O . SER A 1 73 ? 11.491 14.236 -23.772 1.00 91.19 73 SER A O 1
ATOM 598 N N . LYS A 1 74 ? 13.337 13.496 -22.717 1.00 92.31 74 LYS A N 1
ATOM 599 C CA . LYS A 1 74 ? 14.037 13.079 -23.935 1.00 92.31 74 LYS A CA 1
ATOM 600 C C . LYS A 1 74 ? 13.415 11.830 -24.568 1.00 92.31 74 LYS A C 1
ATOM 602 O O . LYS A 1 74 ? 13.285 11.768 -25.786 1.00 92.31 74 LYS A O 1
ATOM 607 N N . ARG A 1 75 ? 12.981 10.862 -23.763 1.00 91.69 75 ARG A N 1
ATOM 608 C CA . ARG A 1 75 ? 12.242 9.681 -24.227 1.00 91.69 75 ARG A CA 1
ATOM 609 C C . ARG A 1 75 ? 10.964 10.086 -24.966 1.00 91.69 75 ARG A C 1
ATOM 611 O O . ARG A 1 75 ? 10.733 9.657 -26.098 1.00 91.69 75 ARG A O 1
ATOM 618 N N . ASN A 1 76 ? 10.189 10.990 -24.370 1.00 88.12 76 ASN A N 1
ATOM 619 C CA . ASN A 1 76 ? 8.945 11.497 -24.944 1.00 88.12 76 ASN A CA 1
ATOM 620 C C . ASN A 1 76 ? 9.174 12.290 -26.240 1.00 88.12 76 ASN A C 1
ATOM 622 O O . ASN A 1 76 ? 8.381 12.165 -27.171 1.00 88.12 76 ASN A O 1
ATOM 626 N N . SER A 1 77 ? 10.271 13.051 -26.357 1.00 91.12 77 SER A N 1
ATOM 627 C CA . SER A 1 77 ? 10.579 13.793 -27.592 1.00 91.12 77 SER A CA 1
ATOM 628 C C . SER A 1 77 ? 10.897 12.884 -28.786 1.00 91.12 77 SER A C 1
ATOM 630 O O . SER A 1 77 ? 10.691 13.277 -29.933 1.00 91.12 77 SER A O 1
ATOM 632 N N . PHE A 1 78 ? 11.338 11.649 -28.532 1.00 89.19 78 PHE A N 1
ATOM 633 C CA . PHE A 1 78 ? 11.542 10.630 -29.561 1.00 89.19 78 PHE A CA 1
ATOM 634 C C . PHE A 1 78 ? 10.292 9.797 -29.880 1.00 89.19 78 PHE A C 1
ATOM 636 O O . PHE A 1 78 ? 10.333 8.989 -30.818 1.00 89.19 78 PHE A O 1
ATOM 643 N N . GLY A 1 79 ? 9.195 9.996 -29.141 1.00 81.44 79 GLY A N 1
ATOM 644 C CA . GLY A 1 79 ? 8.009 9.140 -29.189 1.00 81.44 79 GLY A CA 1
ATOM 645 C C . GLY A 1 79 ? 8.231 7.773 -28.535 1.00 81.44 79 GLY A C 1
ATOM 646 O O . GLY A 1 79 ? 7.574 6.812 -28.914 1.00 81.44 79 GLY A O 1
ATOM 647 N N . GLY A 1 80 ? 9.184 7.665 -27.602 1.00 74.50 80 GLY A N 1
ATOM 648 C CA . GLY A 1 80 ? 9.521 6.431 -26.885 1.00 74.50 80 GLY A CA 1
ATOM 649 C C . GLY A 1 80 ? 8.540 6.111 -25.756 1.00 74.50 80 GLY A C 1
ATOM 650 O O . GLY A 1 80 ? 8.940 5.992 -24.600 1.00 74.50 80 GLY A O 1
ATOM 651 N N . THR A 1 81 ? 7.250 6.028 -26.058 1.00 81.75 81 THR A N 1
ATOM 652 C CA . THR A 1 81 ? 6.256 5.499 -25.115 1.00 81.75 81 THR A CA 1
ATOM 653 C C . THR A 1 81 ? 6.221 3.976 -25.216 1.00 81.75 81 THR A C 1
ATOM 655 O O . THR A 1 81 ? 6.331 3.469 -26.337 1.00 81.75 81 THR A O 1
ATOM 658 N N . PRO A 1 82 ? 6.052 3.242 -24.104 1.00 89.94 82 PRO A N 1
ATOM 659 C CA . PRO A 1 82 ? 5.868 1.800 -24.184 1.00 89.94 82 PRO A CA 1
ATOM 660 C C . PRO A 1 82 ? 4.588 1.462 -24.959 1.00 89.94 82 PRO A C 1
ATOM 662 O O . PRO A 1 82 ? 3.591 2.192 -24.915 1.00 89.94 82 PRO A O 1
ATOM 665 N N . SER A 1 83 ? 4.625 0.346 -25.672 1.00 91.62 83 SER A N 1
ATOM 666 C CA . SER A 1 83 ? 3.442 -0.371 -26.128 1.00 91.62 83 SER A CA 1
ATOM 667 C C . SER A 1 83 ? 3.038 -1.399 -25.074 1.00 91.62 83 SER A C 1
ATOM 669 O O . SER A 1 83 ? 3.841 -1.793 -24.235 1.00 91.62 83 SER A O 1
ATOM 671 N N . TYR A 1 84 ? 1.778 -1.821 -25.093 1.00 93.06 84 TYR A N 1
ATOM 672 C CA . TYR A 1 84 ? 1.268 -2.830 -24.168 1.00 93.06 84 TYR A CA 1
ATOM 673 C C . TYR A 1 84 ? 0.767 -4.030 -24.951 1.00 93.06 84 TYR A C 1
ATOM 675 O O . TYR A 1 84 ? 0.089 -3.861 -25.966 1.00 93.06 84 TYR A O 1
ATOM 683 N N . LYS A 1 85 ? 1.110 -5.221 -24.476 1.00 92.44 85 LYS A N 1
ATOM 684 C CA . LYS A 1 85 ? 0.820 -6.514 -25.095 1.00 92.44 85 LYS A CA 1
ATOM 685 C C . LYS A 1 85 ? -0.095 -7.330 -24.205 1.00 92.44 85 LYS A C 1
ATOM 687 O O . LYS A 1 85 ? -0.003 -7.209 -22.984 1.00 92.44 85 LYS A O 1
ATOM 692 N N . ARG A 1 86 ? -0.982 -8.135 -24.794 1.00 91.25 86 ARG A N 1
ATOM 693 C CA . ARG A 1 86 ? -1.889 -9.008 -24.039 1.00 91.25 86 ARG A CA 1
ATOM 694 C C . ARG A 1 86 ? -1.261 -10.367 -23.777 1.00 91.25 86 ARG A C 1
ATOM 696 O O . ARG A 1 86 ? -0.560 -10.927 -24.610 1.00 91.25 86 ARG A O 1
ATOM 703 N N . VAL A 1 87 ? -1.571 -10.923 -22.614 1.00 89.56 87 VAL A N 1
ATOM 704 C CA . VAL A 1 87 ? -1.288 -12.326 -22.311 1.00 89.56 87 VAL A CA 1
ATOM 705 C C . VAL A 1 87 ? -2.479 -13.169 -22.771 1.00 89.56 87 VAL A C 1
ATOM 707 O O . VAL A 1 87 ? -3.595 -12.993 -22.275 1.00 89.56 87 VAL A O 1
ATOM 710 N N . ASP A 1 88 ? -2.244 -14.080 -23.717 1.00 89.00 88 ASP A N 1
ATOM 711 C CA . ASP A 1 88 ? -3.285 -14.869 -24.402 1.00 89.00 88 ASP A CA 1
ATOM 712 C C . ASP A 1 88 ? -3.086 -16.396 -24.346 1.00 89.00 88 ASP A C 1
ATOM 714 O O . ASP A 1 88 ? -3.929 -17.144 -24.837 1.00 89.00 88 ASP A O 1
ATOM 718 N N . ALA A 1 89 ? -1.976 -16.858 -23.756 1.00 89.56 89 ALA A N 1
ATOM 719 C CA . ALA A 1 89 ? -1.538 -18.258 -23.686 1.00 89.56 89 ALA A CA 1
ATOM 720 C C . ALA A 1 89 ? -1.341 -18.987 -25.037 1.00 89.56 89 ALA A C 1
ATOM 722 O O . ALA A 1 89 ? -0.973 -20.162 -25.033 1.00 89.56 89 ALA A O 1
ATOM 723 N N . CYS A 1 90 ? -1.546 -18.318 -26.172 1.00 90.94 90 CYS A N 1
ATOM 724 C CA . CYS A 1 90 ? -1.487 -18.900 -27.515 1.00 90.94 90 CYS A CA 1
ATOM 725 C C . CYS A 1 90 ? -0.564 -18.133 -28.473 1.00 90.94 90 CYS A C 1
ATOM 727 O O . CYS A 1 90 ? -0.550 -18.427 -29.664 1.00 90.94 90 CYS A O 1
ATOM 729 N N . ALA A 1 91 ? 0.227 -17.183 -27.963 1.00 89.31 91 ALA A N 1
ATOM 730 C CA . ALA A 1 91 ? 1.195 -16.409 -28.740 1.00 8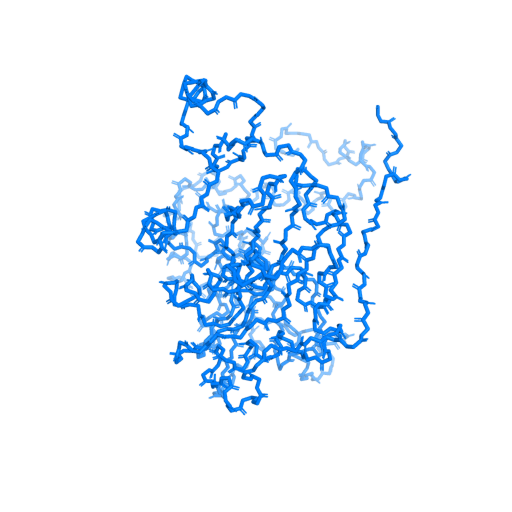9.31 91 ALA A CA 1
ATOM 731 C C . ALA A 1 91 ? 0.556 -15.740 -29.971 1.00 89.31 91 ALA A C 1
ATOM 733 O O . ALA A 1 91 ? 1.092 -15.803 -31.078 1.00 89.31 91 ALA A O 1
ATOM 734 N N . ALA A 1 92 ? -0.607 -15.122 -29.761 1.00 88.50 92 ALA A N 1
ATOM 735 C CA . ALA A 1 92 ? -1.437 -14.465 -30.762 1.00 88.50 92 ALA A CA 1
ATOM 736 C C . ALA A 1 92 ? -1.956 -15.372 -31.896 1.00 88.50 92 ALA A C 1
ATOM 738 O O . ALA A 1 92 ? -2.393 -14.862 -32.928 1.00 88.50 92 ALA A O 1
ATOM 739 N N . GLU A 1 93 ? -1.965 -16.703 -31.724 1.00 91.62 93 GLU A N 1
ATOM 740 C CA . GLU A 1 93 ? -2.637 -17.611 -32.672 1.00 91.62 93 GLU A CA 1
ATOM 741 C C . GLU A 1 93 ? -4.144 -17.309 -32.763 1.00 91.62 93 GLU A C 1
ATOM 743 O O . GLU A 1 93 ? -4.740 -17.401 -33.838 1.00 91.62 93 GLU A O 1
ATOM 748 N N . PHE A 1 94 ? -4.751 -16.895 -31.645 1.00 89.06 94 PHE A N 1
ATOM 749 C CA . PHE A 1 94 ? -6.158 -16.518 -31.555 1.00 89.06 94 PHE A CA 1
ATOM 750 C C . PHE A 1 94 ? -6.318 -15.113 -30.970 1.00 89.06 94 PHE A C 1
ATOM 752 O O . PHE A 1 94 ? -5.589 -14.711 -30.065 1.00 89.06 94 PHE A O 1
ATOM 759 N N . GLU A 1 95 ? -7.323 -14.375 -31.448 1.00 86.94 95 GLU A N 1
ATOM 760 C CA . GLU A 1 95 ? -7.683 -13.082 -30.863 1.00 86.94 95 GLU A CA 1
ATOM 761 C C . GLU A 1 95 ? -8.150 -13.254 -29.411 1.00 86.94 95 GLU A C 1
ATOM 763 O O . GLU A 1 95 ? -9.006 -14.091 -29.108 1.00 86.94 95 GLU A O 1
ATOM 768 N N . THR A 1 96 ? -7.624 -12.419 -28.512 1.00 82.50 96 THR A N 1
ATOM 769 C CA . THR A 1 96 ? -7.996 -12.411 -27.096 1.00 82.50 96 THR A CA 1
ATOM 770 C C . THR A 1 96 ? -8.625 -11.084 -26.677 1.00 82.50 96 THR A C 1
ATOM 772 O O . THR A 1 96 ? -8.242 -10.010 -27.137 1.00 82.50 96 THR A O 1
ATOM 775 N N . ASN A 1 97 ? -9.559 -11.160 -25.728 1.00 79.38 97 ASN A N 1
ATOM 776 C CA . ASN A 1 97 ? -10.081 -10.006 -24.994 1.00 79.38 97 ASN A CA 1
ATOM 777 C C . ASN A 1 97 ? -9.650 -10.030 -23.517 1.00 79.38 97 ASN A C 1
ATOM 779 O O . ASN A 1 97 ? -10.277 -9.375 -22.684 1.00 79.38 97 ASN A O 1
ATOM 783 N N . THR A 1 98 ? -8.613 -10.804 -23.169 1.00 81.56 98 THR A N 1
ATOM 784 C CA . THR A 1 98 ? -8.093 -10.868 -21.799 1.00 81.56 98 THR A CA 1
ATOM 785 C C . THR A 1 98 ? -7.655 -9.476 -21.342 1.00 81.56 98 THR A C 1
ATOM 787 O O . THR A 1 98 ? -6.955 -8.776 -22.079 1.00 81.56 98 THR A O 1
ATOM 790 N N . PRO A 1 99 ? -8.028 -9.047 -20.124 1.00 84.62 99 PRO A N 1
ATOM 791 C CA . PRO A 1 99 ? -7.651 -7.738 -19.602 1.00 84.62 99 PRO A CA 1
ATOM 792 C C . PRO A 1 99 ? -6.184 -7.678 -19.152 1.00 84.62 99 PRO A C 1
ATOM 794 O O . PRO A 1 99 ? -5.779 -6.679 -18.577 1.00 84.62 99 PRO A O 1
ATOM 797 N N . TYR A 1 100 ? -5.395 -8.732 -19.374 1.00 90.50 100 TYR A N 1
ATOM 798 C CA . TYR A 1 100 ? -4.072 -8.913 -18.790 1.00 90.50 100 TYR A CA 1
ATOM 799 C C . TYR A 1 100 ? -2.971 -8.423 -19.729 1.00 90.50 100 TYR A C 1
ATOM 801 O O . TYR A 1 100 ? -2.798 -8.984 -20.812 1.00 90.50 100 TYR A O 1
ATOM 809 N N . MET A 1 101 ? -2.243 -7.385 -19.314 1.00 91.56 101 MET A N 1
ATOM 810 C CA . MET A 1 101 ? -1.264 -6.698 -20.150 1.00 91.56 101 MET A CA 1
ATOM 811 C C . MET A 1 101 ? 0.082 -6.486 -19.469 1.00 91.56 101 MET A C 1
ATOM 813 O O . MET A 1 101 ? 0.157 -6.387 -18.246 1.00 91.56 101 MET A O 1
ATOM 817 N N . TYR A 1 102 ? 1.121 -6.356 -20.289 1.00 92.56 102 TYR A N 1
ATOM 818 C CA . TYR A 1 102 ? 2.470 -5.959 -19.889 1.00 92.56 102 TYR A CA 1
ATOM 819 C C . TYR A 1 102 ? 3.070 -4.995 -20.919 1.00 92.56 102 TYR A C 1
ATOM 821 O O . TYR A 1 102 ? 2.687 -5.007 -22.094 1.00 92.56 102 TYR A O 1
ATOM 829 N N . SER A 1 103 ? 3.994 -4.151 -20.482 1.00 93.44 103 SER A N 1
ATOM 830 C CA . SER A 1 103 ? 4.661 -3.151 -21.297 1.00 93.44 103 SER A CA 1
ATOM 831 C C . SER A 1 103 ? 5.827 -3.758 -22.074 1.00 93.44 103 SER A C 1
ATOM 833 O O . SER A 1 103 ? 6.524 -4.668 -21.626 1.00 93.44 103 SER A O 1
ATOM 835 N N . SER A 1 104 ? 6.039 -3.247 -23.279 1.00 91.62 104 SER A N 1
ATOM 836 C CA . SER A 1 104 ? 7.200 -3.530 -24.113 1.00 91.62 104 SER A CA 1
ATOM 837 C C . SER A 1 104 ? 7.557 -2.281 -24.918 1.00 91.62 104 SER A C 1
ATOM 839 O O . SER A 1 104 ? 6.749 -1.373 -25.097 1.00 91.62 104 SER A O 1
ATOM 841 N N . TYR A 1 105 ? 8.775 -2.226 -25.444 1.00 88.56 105 TYR A N 1
ATOM 842 C CA . TYR A 1 105 ? 9.212 -1.188 -26.382 1.00 88.56 105 TYR A CA 1
ATOM 843 C C . TYR A 1 105 ? 9.154 -1.687 -27.838 1.00 88.56 105 TYR A C 1
ATOM 845 O O . TYR A 1 105 ? 10.038 -1.401 -28.651 1.00 88.56 105 TYR A O 1
ATOM 853 N N . ASP A 1 106 ? 8.089 -2.428 -28.159 1.00 80.88 106 ASP A N 1
ATOM 854 C CA . ASP A 1 106 ? 7.756 -2.917 -29.502 1.00 80.88 106 ASP A CA 1
ATOM 855 C C . ASP A 1 106 ? 6.812 -1.965 -30.252 1.00 80.88 106 ASP A C 1
ATOM 857 O O . ASP A 1 106 ? 6.254 -1.027 -29.682 1.00 80.88 106 ASP A O 1
ATOM 861 N N . SER A 1 107 ? 6.621 -2.198 -31.553 1.00 77.69 107 SER A N 1
ATOM 862 C CA . SER A 1 107 ? 5.929 -1.261 -32.448 1.00 77.69 107 SER A CA 1
ATOM 863 C C . SER A 1 107 ? 4.405 -1.195 -32.295 1.00 77.69 107 SER A C 1
ATOM 865 O O . SER A 1 107 ? 3.822 -0.161 -32.612 1.00 77.69 107 SER A O 1
ATOM 867 N N . GLU A 1 108 ? 3.743 -2.263 -31.844 1.00 86.00 108 GLU A N 1
ATOM 868 C CA . GLU A 1 108 ? 2.274 -2.349 -31.821 1.00 86.00 108 GLU A CA 1
ATOM 869 C C . GLU A 1 108 ? 1.719 -2.387 -30.398 1.00 86.00 108 GLU A C 1
ATOM 871 O O . GLU A 1 108 ? 2.169 -3.185 -29.579 1.00 86.00 108 GLU A O 1
ATOM 876 N N . CYS A 1 109 ? 0.705 -1.566 -30.116 1.00 88.50 109 CYS A N 1
ATOM 877 C CA . CYS A 1 109 ? 0.067 -1.472 -28.804 1.00 88.50 109 CYS A CA 1
ATOM 878 C C . CYS A 1 109 ? -1.357 -2.046 -28.839 1.00 88.50 109 CYS A C 1
ATOM 880 O O . CYS A 1 109 ? -2.200 -1.589 -29.610 1.00 88.50 109 CYS A O 1
ATOM 882 N N . GLU A 1 110 ? -1.627 -3.017 -27.972 1.00 90.56 110 GLU A N 1
ATOM 883 C CA . GLU A 1 110 ? -2.871 -3.792 -27.890 1.00 90.56 110 GLU A CA 1
ATOM 884 C C . GLU A 1 110 ? -3.790 -3.331 -26.746 1.00 90.56 110 GLU A C 1
ATOM 886 O O . GLU A 1 110 ? -4.852 -3.923 -26.525 1.00 90.56 110 GLU A O 1
ATOM 891 N N . SER A 1 111 ? -3.422 -2.269 -26.017 1.00 86.94 111 SER A N 1
ATOM 892 C CA . SER A 1 111 ? -4.173 -1.814 -24.837 1.00 86.94 111 SER A CA 1
ATOM 893 C C . SER A 1 111 ? -5.605 -1.386 -25.135 1.00 86.94 111 SER A C 1
ATOM 895 O O . SER A 1 111 ? -6.493 -1.611 -24.316 1.00 86.94 111 SER A O 1
ATOM 897 N N . ALA A 1 112 ? -5.839 -0.818 -26.322 1.00 87.44 112 ALA A N 1
ATOM 898 C CA . ALA A 1 112 ? -7.139 -0.344 -26.798 1.00 87.44 112 ALA A CA 1
ATOM 899 C C . ALA A 1 112 ? -7.983 0.384 -25.712 1.00 87.44 112 ALA A C 1
ATOM 901 O O . ALA A 1 112 ? -9.092 -0.060 -25.391 1.00 87.44 112 ALA A O 1
ATOM 902 N N . PRO A 1 113 ? -7.502 1.514 -25.143 1.00 88.06 113 PRO A N 1
ATOM 903 C CA . PRO A 1 113 ? -8.167 2.188 -24.029 1.00 88.06 113 PRO A CA 1
ATOM 904 C C . PRO A 1 113 ? -9.601 2.613 -24.359 1.00 88.06 113 PRO A C 1
ATOM 906 O O . PRO A 1 113 ? -9.885 3.188 -25.413 1.00 88.06 113 PRO A O 1
ATOM 909 N N . THR A 1 114 ? -10.527 2.400 -23.422 1.00 89.69 114 THR A N 1
ATOM 910 C CA . THR A 1 114 ? -11.939 2.781 -23.612 1.00 89.69 114 THR A CA 1
ATOM 911 C C . THR A 1 114 ? -12.216 4.237 -23.204 1.00 89.69 114 THR A C 1
ATOM 913 O O . THR A 1 114 ? -11.379 4.897 -22.600 1.00 89.69 114 THR A O 1
ATOM 916 N N . LYS A 1 115 ? -13.410 4.766 -23.511 1.00 88.06 115 LYS A N 1
ATOM 917 C CA . LYS A 1 115 ? -13.871 6.096 -23.042 1.00 88.06 115 LYS A CA 1
ATOM 918 C C . LYS A 1 115 ? -14.788 6.034 -21.814 1.00 88.06 115 LYS A C 1
ATOM 920 O O . LYS A 1 115 ? -15.399 7.039 -21.456 1.00 88.06 115 LYS A O 1
ATOM 925 N N . ARG A 1 116 ? -14.978 4.847 -21.229 1.00 88.81 116 ARG A N 1
ATOM 926 C CA . ARG A 1 116 ? -15.793 4.693 -20.013 1.00 88.81 116 ARG A CA 1
ATOM 927 C C . ARG A 1 116 ? -15.106 5.417 -18.860 1.00 88.81 116 ARG A C 1
ATOM 929 O O . ARG A 1 116 ? -13.906 5.652 -18.937 1.00 88.81 116 ARG A O 1
ATOM 936 N N . LYS A 1 117 ? -15.857 5.731 -17.802 1.00 85.00 117 LYS A N 1
ATOM 937 C CA . LYS A 1 117 ? -15.236 6.218 -16.570 1.00 85.00 117 LYS A CA 1
ATOM 938 C C . LYS A 1 117 ? -14.357 5.125 -15.971 1.00 85.00 117 LYS A C 1
ATOM 940 O O . LYS A 1 117 ? -14.829 3.993 -15.854 1.00 85.00 117 LYS A O 1
ATOM 945 N N . LYS A 1 118 ? -13.122 5.454 -15.598 1.00 86.56 118 LYS A N 1
ATOM 946 C CA . LYS A 1 118 ? -12.137 4.495 -15.076 1.00 86.56 118 LYS A CA 1
ATOM 947 C C . LYS A 1 118 ? -11.524 5.005 -13.788 1.00 86.56 118 LYS A C 1
ATOM 949 O O . LYS A 1 118 ? -11.221 6.188 -13.658 1.00 86.56 118 LYS A O 1
ATOM 954 N N . VAL A 1 119 ? -11.281 4.083 -12.870 1.00 83.94 119 VAL A N 1
ATOM 955 C CA . VAL A 1 119 ? -10.484 4.327 -11.671 1.00 83.94 119 VAL A CA 1
ATOM 956 C C . VAL A 1 119 ? -9.276 3.408 -11.743 1.00 83.94 119 VAL A C 1
ATOM 958 O O . VAL A 1 119 ? -9.437 2.199 -11.883 1.00 83.94 119 VAL A O 1
ATOM 961 N N . LEU A 1 120 ? -8.080 3.982 -11.669 1.00 83.31 120 LEU A N 1
ATOM 962 C CA . LEU A 1 120 ? -6.838 3.225 -11.568 1.00 83.31 120 LEU A CA 1
ATOM 963 C C . LEU A 1 120 ? -6.586 2.888 -10.096 1.00 83.31 120 LEU A C 1
ATOM 965 O O . LEU A 1 120 ? -6.622 3.777 -9.249 1.00 83.31 120 LEU A O 1
ATOM 969 N N . ILE A 1 121 ? -6.327 1.622 -9.780 1.00 84.38 121 ILE A N 1
ATOM 970 C CA . ILE A 1 121 ? -5.971 1.187 -8.424 1.00 84.38 121 ILE A CA 1
ATOM 971 C C . ILE A 1 121 ? -4.505 0.770 -8.440 1.00 84.38 121 ILE A C 1
ATOM 973 O O . ILE A 1 121 ? -4.125 -0.104 -9.214 1.00 84.38 121 ILE A O 1
ATOM 977 N N . LEU A 1 122 ? -3.689 1.407 -7.601 1.00 83.81 122 LEU A N 1
ATOM 978 C CA . LEU A 1 122 ? -2.291 1.033 -7.417 1.00 83.81 122 LEU A CA 1
ATOM 979 C C . LEU A 1 122 ? -2.182 0.024 -6.277 1.00 83.81 122 LEU A C 1
ATOM 981 O O . LEU A 1 122 ? -2.517 0.335 -5.130 1.00 83.81 122 LEU A O 1
ATOM 985 N N . ASP A 1 123 ? -1.690 -1.167 -6.595 1.00 79.69 123 ASP A N 1
ATOM 986 C CA . ASP A 1 123 ? -1.508 -2.246 -5.631 1.00 79.69 123 ASP A CA 1
ATOM 987 C C . ASP A 1 123 ? -0.020 -2.482 -5.314 1.00 79.69 123 ASP A C 1
ATOM 989 O O . ASP A 1 123 ? 0.874 -2.154 -6.099 1.00 79.69 123 ASP A O 1
ATOM 993 N N . GLY A 1 124 ? 0.239 -3.020 -4.125 1.00 68.12 124 GLY A N 1
ATOM 994 C CA . GLY A 1 124 ? 1.544 -3.494 -3.673 1.00 68.12 124 GLY A CA 1
ATOM 995 C C . GLY A 1 124 ? 1.646 -5.020 -3.585 1.00 68.12 124 GLY A C 1
ATOM 996 O O . GLY A 1 124 ? 2.717 -5.515 -3.241 1.00 68.12 124 GLY A O 1
ATOM 997 N N . GLY A 1 125 ? 0.559 -5.757 -3.851 1.00 61.28 125 GLY A N 1
ATOM 998 C CA . GLY A 1 125 ? 0.493 -7.219 -3.764 1.00 61.28 125 GLY A CA 1
ATOM 999 C C . GLY A 1 125 ? 0.250 -7.938 -5.101 1.00 61.28 125 GLY A C 1
ATOM 1000 O O . GLY A 1 125 ? 0.020 -7.301 -6.131 1.00 61.28 125 GLY A O 1
ATOM 1001 N N . PRO A 1 126 ? 0.311 -9.284 -5.105 1.00 51.38 126 PRO A N 1
ATOM 1002 C CA . PRO A 1 126 ? 0.044 -10.086 -6.293 1.00 51.38 126 PRO A CA 1
ATOM 1003 C C . PRO A 1 126 ? -1.447 -10.041 -6.653 1.00 51.38 126 PRO A C 1
ATOM 1005 O O . PRO A 1 126 ? -2.291 -10.495 -5.882 1.00 51.38 126 PRO A O 1
ATOM 1008 N N . ASN A 1 127 ? -1.763 -9.530 -7.844 1.00 59.31 127 ASN A N 1
ATOM 1009 C CA . ASN A 1 127 ? -3.123 -9.496 -8.383 1.00 59.31 127 ASN A CA 1
ATOM 1010 C C . ASN A 1 127 ? -3.392 -10.626 -9.376 1.00 59.31 127 ASN A C 1
ATOM 1012 O O . ASN A 1 127 ? -2.511 -11.038 -10.132 1.00 59.31 127 ASN A O 1
ATOM 1016 N N . HIS A 1 128 ? -4.647 -11.076 -9.416 1.00 58.31 128 HIS A N 1
ATOM 1017 C CA . HIS A 1 128 ? -5.157 -11.978 -10.448 1.00 58.31 128 HIS A CA 1
ATOM 1018 C C . HIS A 1 128 ? -5.913 -11.199 -11.534 1.00 58.31 128 HIS A C 1
ATOM 1020 O O . HIS A 1 128 ? -6.621 -10.235 -11.242 1.00 58.31 128 HIS A O 1
ATOM 1026 N N . TYR A 1 129 ? -5.804 -11.643 -12.788 1.00 60.47 129 TYR A N 1
ATOM 1027 C CA . TYR A 1 129 ? -6.397 -10.971 -13.953 1.00 60.47 129 TYR A CA 1
ATOM 1028 C C . TYR A 1 129 ? -7.932 -10.957 -13.965 1.00 60.47 129 TYR A C 1
ATOM 1030 O O . TYR A 1 129 ? -8.516 -10.103 -14.622 1.00 60.47 129 TYR A O 1
ATOM 1038 N N . ASP A 1 130 ? -8.591 -11.829 -13.198 1.00 73.56 130 ASP A N 1
ATOM 1039 C CA . ASP A 1 130 ? -10.060 -11.886 -13.102 1.00 73.56 130 ASP A CA 1
ATOM 1040 C C . ASP A 1 130 ? -10.670 -10.798 -12.200 1.00 73.56 130 ASP A C 1
ATOM 1042 O O . ASP A 1 130 ? -11.885 -10.740 -12.010 1.00 73.56 130 ASP A O 1
ATOM 1046 N N . THR A 1 131 ? -9.841 -9.948 -11.588 1.00 77.56 131 THR A N 1
ATOM 1047 C CA . THR A 1 131 ? -10.288 -8.993 -10.561 1.00 77.56 131 THR A CA 1
ATOM 1048 C C . THR A 1 131 ? -10.664 -7.614 -11.106 1.00 77.56 131 THR A C 1
ATOM 1050 O O . THR A 1 131 ? -11.317 -6.843 -10.397 1.00 77.56 131 THR A O 1
ATOM 1053 N N . SER A 1 132 ? -10.292 -7.291 -12.348 1.00 82.69 132 SER A N 1
ATOM 1054 C CA . SER A 1 132 ? -10.465 -5.961 -12.937 1.00 82.69 132 SER A CA 1
ATOM 1055 C C . SER A 1 132 ? -10.861 -6.015 -14.415 1.00 82.69 132 SER A C 1
ATOM 1057 O O . SER A 1 132 ? -10.598 -6.985 -15.120 1.00 82.69 132 SER A O 1
ATOM 1059 N N . ASP A 1 133 ? -11.466 -4.931 -14.914 1.00 86.75 133 ASP A N 1
ATOM 1060 C CA . ASP A 1 133 ? -11.739 -4.758 -16.352 1.00 86.75 133 ASP A CA 1
ATOM 1061 C C . ASP A 1 133 ? -10.449 -4.663 -17.191 1.00 86.75 133 ASP A C 1
ATOM 1063 O O . ASP A 1 133 ? -10.479 -4.792 -18.413 1.00 86.75 133 ASP A O 1
ATOM 1067 N N . CYS A 1 134 ? -9.331 -4.345 -16.536 1.00 88.06 134 CYS A N 1
ATOM 1068 C CA . CYS A 1 134 ? -8.034 -4.066 -17.128 1.00 88.06 134 CYS A CA 1
ATOM 1069 C C . CYS A 1 134 ? -6.946 -4.268 -16.058 1.00 88.06 134 CYS A C 1
ATOM 1071 O O . CYS A 1 134 ? -7.043 -3.698 -14.966 1.00 88.06 134 CYS A O 1
ATOM 1073 N N . LEU A 1 135 ? -5.936 -5.088 -16.343 1.00 90.62 135 LEU A N 1
ATOM 1074 C CA . LEU A 1 135 ? -4.800 -5.384 -15.474 1.00 90.62 135 LEU A CA 1
ATOM 1075 C C . LEU A 1 135 ? -3.498 -5.073 -16.215 1.00 90.62 135 LEU A C 1
ATOM 1077 O O . LEU A 1 135 ? -3.141 -5.752 -17.175 1.00 90.62 135 LEU A O 1
ATOM 1081 N N . TYR A 1 136 ? -2.763 -4.090 -15.703 1.00 90.06 136 TYR A N 1
ATOM 1082 C CA . TYR A 1 136 ? -1.392 -3.796 -16.106 1.00 90.06 136 TYR A CA 1
ATOM 1083 C C . TYR A 1 136 ? -0.428 -4.464 -15.125 1.00 90.06 136 TYR A C 1
ATOM 1085 O O . TYR A 1 136 ? -0.400 -4.117 -13.944 1.00 90.06 136 TYR A O 1
ATOM 1093 N N . PHE A 1 137 ? 0.340 -5.438 -15.601 1.00 91.00 137 PHE A N 1
ATOM 1094 C CA . PHE A 1 137 ? 1.327 -6.170 -14.811 1.00 91.00 137 PHE A CA 1
ATOM 1095 C C . PHE A 1 137 ? 2.684 -5.493 -14.904 1.00 91.00 137 PHE A C 1
ATOM 1097 O O . PHE A 1 137 ? 3.617 -5.988 -15.531 1.00 91.00 137 PHE A O 1
ATOM 1104 N N . GLU A 1 138 ? 2.758 -4.324 -14.284 1.00 88.56 138 GLU A N 1
ATOM 1105 C CA . GLU A 1 138 ? 3.939 -3.473 -14.305 1.00 88.56 138 GLU A CA 1
ATOM 1106 C C . GLU A 1 138 ? 4.602 -3.408 -12.930 1.00 88.56 138 GLU A C 1
ATOM 1108 O O . GLU A 1 138 ? 3.925 -3.512 -11.900 1.00 88.56 138 GLU A O 1
ATOM 1113 N N . PRO A 1 139 ? 5.916 -3.144 -12.876 1.00 85.19 139 PRO A N 1
ATOM 1114 C CA . PRO A 1 139 ? 6.548 -2.664 -11.660 1.00 85.19 139 PRO A CA 1
ATOM 1115 C C . PRO A 1 139 ? 5.837 -1.409 -11.123 1.00 85.19 139 PRO A C 1
ATOM 1117 O O . PRO A 1 139 ? 5.631 -0.447 -11.864 1.00 85.19 139 PRO A O 1
ATOM 1120 N N . SER A 1 140 ? 5.538 -1.362 -9.819 1.00 79.56 140 SER A N 1
ATOM 1121 C CA . SER A 1 140 ? 4.927 -0.196 -9.150 1.00 79.56 140 SER A CA 1
ATOM 1122 C C . SER A 1 140 ? 5.922 0.966 -8.977 1.00 79.56 140 SER A C 1
ATOM 1124 O O . SER A 1 140 ? 6.280 1.344 -7.860 1.00 79.56 140 SER A O 1
ATOM 1126 N N . THR A 1 141 ? 6.404 1.514 -10.093 1.00 82.56 141 THR A N 1
ATOM 1127 C CA . THR A 1 141 ? 7.337 2.646 -10.170 1.00 82.56 141 THR A CA 1
ATOM 1128 C C . THR A 1 141 ? 6.645 3.886 -10.730 1.00 82.56 141 THR A C 1
ATOM 1130 O O . THR A 1 141 ? 5.649 3.782 -11.445 1.00 82.56 141 THR A O 1
ATOM 1133 N N . GLU A 1 142 ? 7.176 5.072 -10.420 1.00 80.56 142 GLU A N 1
ATOM 1134 C CA . GLU A 1 142 ? 6.643 6.339 -10.941 1.00 80.56 142 GLU A CA 1
ATOM 1135 C C . GLU A 1 142 ? 6.594 6.344 -12.475 1.00 80.56 142 GLU A C 1
ATOM 1137 O O . GLU A 1 142 ? 5.583 6.732 -13.059 1.00 80.56 142 GLU A O 1
ATOM 1142 N N . GLU A 1 143 ? 7.654 5.857 -13.124 1.00 84.88 143 GLU A N 1
ATOM 1143 C CA . GLU A 1 143 ? 7.753 5.794 -14.580 1.00 84.88 143 GLU A CA 1
ATOM 1144 C C . GLU A 1 143 ? 6.578 5.036 -15.211 1.00 84.88 143 GLU A C 1
ATOM 1146 O O . GLU A 1 143 ? 5.904 5.592 -16.088 1.00 84.88 143 GLU A O 1
ATOM 1151 N N . GLU A 1 144 ? 6.328 3.805 -14.756 1.00 87.06 144 GLU A N 1
ATOM 1152 C CA . GLU A 1 144 ? 5.308 2.934 -15.347 1.00 87.06 144 GLU A CA 1
ATOM 1153 C C . GLU A 1 144 ? 3.892 3.378 -15.014 1.00 87.06 144 GLU A C 1
ATOM 1155 O O . GLU A 1 144 ? 3.013 3.374 -15.878 1.00 87.06 144 GLU A O 1
ATOM 1160 N N . ILE A 1 145 ? 3.673 3.864 -13.793 1.00 83.88 145 ILE A N 1
ATOM 1161 C CA . ILE A 1 145 ? 2.378 4.421 -13.403 1.00 83.88 145 ILE A CA 1
ATOM 1162 C C . ILE A 1 145 ? 2.033 5.624 -14.285 1.00 83.88 145 ILE A C 1
ATOM 1164 O O . ILE A 1 145 ? 0.909 5.722 -14.777 1.00 83.88 145 ILE A O 1
ATOM 1168 N N . LEU A 1 146 ? 2.993 6.517 -14.548 1.00 84.00 146 LEU A N 1
ATOM 1169 C CA . LEU A 1 146 ? 2.775 7.649 -15.447 1.00 84.00 146 LEU A CA 1
ATOM 1170 C C . LEU A 1 146 ? 2.506 7.199 -16.889 1.00 84.00 146 LEU A C 1
ATOM 1172 O O . LEU A 1 146 ? 1.646 7.787 -17.543 1.00 84.00 146 LEU A O 1
ATOM 1176 N N . ASN A 1 147 ? 3.190 6.159 -17.380 1.00 87.88 147 ASN A N 1
ATOM 1177 C CA . ASN A 1 147 ? 2.937 5.604 -18.715 1.00 87.88 147 ASN A CA 1
ATOM 1178 C C . ASN A 1 147 ? 1.484 5.099 -18.840 1.00 87.88 147 ASN A C 1
ATOM 1180 O O . ASN A 1 147 ? 0.784 5.453 -19.793 1.00 87.88 147 ASN A O 1
ATOM 1184 N N . VAL A 1 148 ? 0.990 4.363 -17.836 1.00 87.31 148 VAL A N 1
ATOM 1185 C CA . VAL A 1 148 ? -0.401 3.881 -17.798 1.00 87.31 148 VAL A CA 1
ATOM 1186 C C . VAL A 1 148 ? -1.394 5.042 -17.672 1.00 87.31 148 VAL A C 1
ATOM 1188 O O . VAL A 1 148 ? -2.412 5.048 -18.361 1.00 87.31 148 VAL A O 1
ATOM 1191 N N . ILE A 1 149 ? -1.117 6.058 -16.846 1.00 83.00 149 ILE A N 1
ATOM 1192 C CA . ILE A 1 149 ? -1.989 7.240 -16.698 1.00 83.00 149 ILE A CA 1
ATOM 1193 C C . ILE A 1 149 ? -2.116 8.009 -18.017 1.00 83.00 149 ILE A C 1
ATOM 1195 O O . ILE A 1 149 ? -3.222 8.401 -18.396 1.00 83.00 149 ILE A O 1
ATOM 1199 N N . GLU A 1 150 ? -1.005 8.237 -18.718 1.00 86.25 150 GLU A N 1
ATOM 1200 C CA . GLU A 1 150 ? -0.988 8.955 -19.997 1.00 86.25 150 GLU A CA 1
ATOM 1201 C C . GLU A 1 150 ? -1.789 8.210 -21.077 1.00 86.25 150 GLU A C 1
ATOM 1203 O O . GLU A 1 150 ? -2.510 8.846 -21.859 1.00 86.25 150 GLU A O 1
ATOM 1208 N N . LEU A 1 151 ? -1.703 6.875 -21.075 1.00 88.00 151 LEU A N 1
ATOM 1209 C CA . LEU A 1 151 ? -2.424 5.988 -21.981 1.00 88.00 151 LEU A CA 1
ATOM 1210 C C . LEU A 1 151 ? -3.925 5.897 -21.657 1.00 88.00 151 LEU A C 1
ATOM 1212 O O . LEU A 1 151 ? -4.766 6.107 -22.531 1.00 88.00 151 LEU A O 1
ATOM 1216 N N . GLU A 1 152 ? -4.271 5.565 -20.412 1.00 87.00 152 GLU A N 1
ATOM 1217 C CA . GLU A 1 152 ? -5.644 5.237 -20.006 1.00 87.00 152 GLU A CA 1
ATOM 1218 C C . GLU A 1 152 ? -6.490 6.459 -19.663 1.00 87.00 152 GLU A C 1
ATOM 1220 O O . GLU A 1 152 ? -7.721 6.397 -19.785 1.00 87.00 152 GLU A O 1
ATOM 1225 N N . ARG A 1 153 ? -5.836 7.551 -19.242 1.00 83.31 153 ARG A N 1
ATOM 1226 C CA . ARG A 1 153 ? -6.445 8.798 -18.757 1.00 83.31 153 ARG A CA 1
ATOM 1227 C C . ARG A 1 153 ? -7.574 8.535 -17.748 1.00 83.31 153 ARG A C 1
ATOM 1229 O O . ARG A 1 153 ? -8.721 8.891 -18.027 1.00 83.31 153 ARG A O 1
ATOM 1236 N N . PRO A 1 154 ? -7.281 7.877 -16.610 1.00 80.31 154 PRO A N 1
ATOM 1237 C CA . PRO A 1 154 ? -8.301 7.526 -15.628 1.00 80.31 154 PRO A CA 1
ATOM 1238 C C . PRO A 1 154 ? -8.925 8.776 -14.987 1.00 80.31 154 PRO A C 1
ATOM 1240 O O . PRO A 1 154 ? -8.256 9.793 -14.807 1.00 80.31 154 PRO A O 1
ATOM 1243 N N . ASP A 1 155 ? -10.197 8.687 -14.593 1.00 79.25 155 ASP A N 1
ATOM 1244 C CA . ASP A 1 155 ? -10.918 9.762 -13.895 1.00 79.25 155 ASP A CA 1
ATOM 1245 C C . ASP A 1 155 ? -10.472 9.913 -12.432 1.00 79.25 155 ASP A C 1
ATOM 1247 O O . ASP A 1 155 ? -10.675 10.961 -11.820 1.00 79.25 155 ASP A O 1
ATOM 1251 N N . GLY A 1 156 ? -9.890 8.860 -11.858 1.00 75.19 156 GLY A N 1
ATOM 1252 C CA . GLY A 1 156 ? -9.384 8.844 -10.491 1.00 75.19 156 GLY A CA 1
ATOM 1253 C C . GLY A 1 156 ? -8.323 7.770 -10.285 1.00 75.19 156 GLY A C 1
ATOM 1254 O O . GLY A 1 156 ? -8.255 6.794 -11.033 1.00 75.19 156 GLY A O 1
ATOM 1255 N N . ILE A 1 157 ? -7.494 7.958 -9.260 1.00 79.12 157 ILE A N 1
ATOM 1256 C CA . ILE A 1 157 ? -6.422 7.032 -8.887 1.00 79.12 157 ILE A CA 1
ATOM 1257 C C . ILE A 1 157 ? -6.539 6.747 -7.388 1.00 79.12 157 ILE A C 1
ATOM 1259 O O . ILE A 1 157 ? -6.584 7.680 -6.587 1.00 79.12 157 ILE A O 1
ATOM 1263 N N . ILE A 1 158 ? -6.595 5.470 -7.011 1.00 82.69 158 ILE A N 1
ATOM 1264 C CA . ILE A 1 158 ? -6.588 5.009 -5.619 1.00 82.69 158 ILE A CA 1
ATOM 1265 C C . ILE A 1 158 ? -5.187 4.491 -5.296 1.00 82.69 158 ILE A C 1
ATOM 1267 O O . ILE A 1 158 ? -4.705 3.548 -5.918 1.00 82.69 158 ILE A O 1
ATOM 1271 N N . VAL A 1 159 ? -4.556 5.093 -4.291 1.00 82.50 159 VAL A N 1
ATOM 1272 C CA . VAL A 1 159 ? -3.193 4.777 -3.819 1.00 82.50 159 VAL A CA 1
ATOM 1273 C C . VAL A 1 159 ? -3.179 4.247 -2.381 1.00 82.50 159 VAL A C 1
ATOM 1275 O O . VAL A 1 159 ? -2.154 3.821 -1.867 1.00 82.50 159 VAL A O 1
ATOM 1278 N N . GLN A 1 160 ? -4.329 4.276 -1.708 1.00 83.06 160 GLN A N 1
ATOM 1279 C CA . GLN A 1 160 ? -4.461 4.021 -0.275 1.00 83.06 160 GLN A CA 1
ATOM 1280 C C . GLN A 1 160 ? -4.621 2.536 0.080 1.00 83.06 160 GLN A C 1
ATOM 1282 O O . GLN A 1 160 ? -4.722 2.210 1.261 1.00 83.06 160 GLN A O 1
ATOM 1287 N N . PHE A 1 161 ? -4.707 1.640 -0.909 1.00 85.81 161 PHE A N 1
ATOM 1288 C CA . PHE A 1 161 ? -4.955 0.208 -0.686 1.00 85.81 161 PHE A CA 1
ATOM 1289 C C . PHE A 1 161 ? -3.689 -0.651 -0.782 1.00 85.81 161 PHE A C 1
ATOM 1291 O O . PHE A 1 161 ? -3.559 -1.599 -0.018 1.00 85.81 161 PHE A O 1
ATOM 1298 N N . GLY A 1 162 ? -2.733 -0.300 -1.649 1.00 79.69 162 GLY A N 1
ATOM 1299 C CA . GLY A 1 162 ? -1.526 -1.101 -1.898 1.00 79.69 162 GLY A CA 1
ATOM 1300 C C . GLY A 1 162 ? -0.385 -0.930 -0.885 1.00 79.69 162 GLY A C 1
ATOM 1301 O O . GLY A 1 162 ? 0.767 -1.227 -1.196 1.00 79.69 162 GLY A O 1
ATOM 1302 N N . GLY A 1 163 ? -0.660 -0.409 0.314 1.00 80.69 163 GLY A N 1
ATOM 1303 C CA . GLY A 1 163 ? 0.346 -0.216 1.361 1.00 80.69 163 GLY A CA 1
ATOM 1304 C C . GLY A 1 163 ? 1.360 0.899 1.068 1.00 80.69 163 GLY A C 1
ATOM 1305 O O . GLY A 1 163 ? 1.047 1.915 0.452 1.00 80.69 163 GLY A O 1
ATOM 1306 N N . GLN A 1 164 ? 2.592 0.736 1.559 1.00 75.75 164 GLN A N 1
ATOM 1307 C CA . GLN A 1 164 ? 3.601 1.805 1.564 1.00 75.75 164 GLN A CA 1
ATOM 1308 C C . GLN A 1 164 ? 4.112 2.193 0.169 1.00 75.75 164 GLN A C 1
ATOM 1310 O O . GLN A 1 164 ? 4.477 3.351 -0.034 1.00 75.75 164 GLN A O 1
ATOM 1315 N N . THR A 1 165 ? 4.151 1.262 -0.790 1.00 75.19 165 THR A N 1
ATOM 1316 C CA . THR A 1 165 ? 4.726 1.528 -2.120 1.00 75.19 165 THR A CA 1
ATOM 1317 C C . THR A 1 165 ? 3.932 2.601 -2.877 1.00 75.19 165 THR A C 1
ATOM 1319 O O . THR A 1 165 ? 4.527 3.631 -3.199 1.00 75.19 165 THR A O 1
ATOM 1322 N N . PRO A 1 166 ? 2.604 2.475 -3.079 1.00 75.38 166 PRO A N 1
ATOM 1323 C CA . PRO A 1 166 ? 1.830 3.538 -3.721 1.00 75.38 166 PRO A CA 1
ATOM 1324 C C . PRO A 1 166 ? 1.702 4.811 -2.873 1.00 75.38 166 PRO A C 1
ATOM 1326 O O . PRO A 1 166 ? 1.669 5.909 -3.424 1.00 75.38 166 PRO A O 1
ATOM 1329 N N . LEU A 1 167 ? 1.684 4.698 -1.538 1.00 76.81 167 LEU A N 1
ATOM 1330 C CA . LEU A 1 167 ? 1.614 5.865 -0.647 1.00 76.81 167 LEU A CA 1
ATOM 1331 C C . LEU A 1 167 ? 2.837 6.778 -0.778 1.00 76.81 167 LEU A C 1
ATOM 1333 O O . LEU A 1 167 ? 2.690 8.000 -0.800 1.00 76.81 167 LEU A O 1
ATOM 1337 N N . LYS A 1 168 ? 4.039 6.205 -0.916 1.00 75.12 168 LYS A N 1
ATOM 1338 C CA . LYS A 1 168 ? 5.274 6.976 -1.132 1.00 75.12 168 LYS A CA 1
ATOM 1339 C C . LYS A 1 168 ? 5.251 7.771 -2.436 1.00 75.12 168 LYS A C 1
ATOM 1341 O O . LYS A 1 168 ? 5.802 8.866 -2.475 1.00 75.12 168 LYS A O 1
ATOM 1346 N N . LEU A 1 169 ? 4.587 7.247 -3.465 1.00 67.06 169 LEU A N 1
ATOM 1347 C CA . LEU A 1 169 ? 4.439 7.909 -4.764 1.00 67.06 169 LEU A CA 1
ATOM 1348 C C . LEU A 1 169 ? 3.440 9.077 -4.722 1.00 67.06 169 LEU A C 1
ATOM 1350 O O . LEU A 1 169 ? 3.526 9.991 -5.534 1.00 67.06 169 LEU A O 1
ATOM 1354 N N . ALA A 1 170 ? 2.509 9.073 -3.766 1.00 64.81 170 ALA A N 1
ATOM 1355 C CA . ALA A 1 170 ? 1.475 10.097 -3.628 1.00 64.81 170 ALA A CA 1
ATOM 1356 C C . ALA A 1 170 ? 1.887 11.306 -2.760 1.00 64.81 170 ALA A C 1
ATOM 1358 O O . ALA A 1 170 ? 1.084 12.221 -2.564 1.00 64.81 170 ALA A O 1
ATOM 1359 N N . LEU A 1 171 ? 3.110 11.333 -2.218 1.00 64.31 171 LEU A N 1
ATOM 1360 C CA . LEU A 1 171 ? 3.534 12.341 -1.242 1.00 64.31 171 LEU A CA 1
ATOM 1361 C C . LEU A 1 171 ? 4.085 13.619 -1.893 1.00 64.31 171 LEU A C 1
ATOM 1363 O O . LEU A 1 171 ? 5.122 13.608 -2.556 1.00 64.31 171 LEU A O 1
ATOM 1367 N N . PRO A 1 172 ? 3.478 14.766 -1.556 1.00 45.47 172 PRO A N 1
ATOM 1368 C CA . PRO A 1 172 ? 4.246 15.827 -0.908 1.00 45.47 172 PRO A CA 1
ATOM 1369 C C . PRO A 1 172 ? 3.588 16.282 0.412 1.00 45.47 172 PRO A C 1
ATOM 1371 O O . PRO A 1 172 ? 2.398 16.572 0.456 1.00 45.47 172 PRO A O 1
ATOM 1374 N N . ILE A 1 173 ? 4.404 16.458 1.465 1.00 44.47 173 ILE A N 1
ATOM 1375 C CA . ILE A 1 173 ? 4.099 17.208 2.708 1.00 44.47 173 ILE A CA 1
ATOM 1376 C C . ILE A 1 173 ? 3.018 16.576 3.622 1.00 44.47 173 ILE A C 1
ATOM 1378 O O . ILE A 1 173 ? 1.871 17.013 3.646 1.00 44.47 173 ILE A O 1
ATOM 1382 N N . GLN A 1 174 ? 3.408 15.639 4.497 1.00 50.44 174 GLN A N 1
ATOM 1383 C CA . GLN A 1 174 ? 2.565 15.211 5.638 1.00 50.44 174 GLN A CA 1
ATOM 1384 C C . GLN A 1 174 ? 3.146 15.583 7.013 1.00 50.44 174 GLN A C 1
ATOM 1386 O O . GLN A 1 174 ? 2.414 15.984 7.917 1.00 50.44 174 GLN A O 1
ATOM 1391 N N . GLN A 1 175 ? 4.468 15.521 7.174 1.00 48.97 175 GLN A N 1
ATOM 1392 C CA . GLN A 1 175 ? 5.083 15.459 8.507 1.00 48.97 175 GLN A CA 1
ATOM 1393 C C . GLN A 1 175 ? 5.019 16.777 9.301 1.00 48.97 175 GLN A C 1
ATOM 1395 O O . GLN A 1 175 ? 4.857 16.751 10.515 1.00 48.97 175 GLN A O 1
ATOM 1400 N N . GLY A 1 176 ? 5.064 17.941 8.641 1.00 52.91 176 GLY A N 1
ATOM 1401 C CA . GLY A 1 176 ? 5.012 19.238 9.338 1.00 52.91 176 GLY A CA 1
ATOM 1402 C C . GLY A 1 176 ? 3.622 19.641 9.851 1.00 52.91 176 GLY A C 1
ATOM 1403 O O . GLY A 1 176 ? 3.516 20.499 10.721 1.00 52.91 176 GLY A O 1
ATOM 1404 N N . ARG A 1 177 ? 2.550 19.044 9.312 1.00 65.69 177 ARG A N 1
ATOM 1405 C CA . ARG A 1 177 ? 1.162 19.470 9.562 1.00 65.69 177 ARG A CA 1
ATOM 1406 C C . ARG A 1 177 ? 0.435 18.587 10.583 1.00 65.69 177 ARG A C 1
ATOM 1408 O O . ARG A 1 177 ? -0.521 19.049 11.196 1.00 65.69 177 ARG A O 1
ATOM 1415 N N . PHE A 1 178 ? 0.902 17.357 10.805 1.00 71.06 178 PHE A N 1
ATOM 1416 C CA . PHE A 1 178 ? 0.267 16.405 11.720 1.00 71.06 178 PHE A CA 1
ATOM 1417 C C . PHE A 1 178 ? 0.329 16.863 13.186 1.00 71.06 178 PHE A C 1
ATOM 1419 O O . PHE A 1 178 ? -0.715 17.034 13.809 1.00 71.06 178 PHE A O 1
ATOM 1426 N N . ASN A 1 179 ? 1.518 17.201 13.702 1.00 70.31 179 ASN A N 1
ATOM 1427 C CA . ASN A 1 179 ? 1.681 17.648 15.096 1.00 70.31 179 ASN A CA 1
ATOM 1428 C C . ASN A 1 179 ? 0.894 18.936 15.406 1.00 70.31 179 ASN A C 1
ATOM 1430 O O . ASN A 1 179 ? 0.392 19.111 16.516 1.00 70.31 179 ASN A O 1
ATOM 1434 N N . ALA A 1 180 ? 0.745 19.828 14.419 1.00 76.31 180 ALA A N 1
ATOM 1435 C CA . ALA A 1 180 ? -0.080 21.028 14.557 1.00 76.31 180 ALA A CA 1
ATOM 1436 C C . ALA A 1 180 ? -1.567 20.674 14.744 1.00 76.31 180 ALA A C 1
ATOM 1438 O O . ALA A 1 180 ? -2.204 21.188 15.661 1.00 76.31 180 ALA A O 1
ATOM 1439 N N . ILE A 1 181 ? -2.088 19.737 13.941 1.00 79.38 181 ILE A N 1
ATOM 1440 C CA . ILE A 1 181 ? -3.473 19.253 14.044 1.00 79.38 181 ILE A CA 1
ATOM 1441 C C . ILE A 1 181 ? -3.726 18.601 15.406 1.00 79.38 181 ILE A C 1
ATOM 1443 O O . ILE A 1 181 ? -4.756 18.857 16.025 1.00 79.38 181 ILE A O 1
ATOM 1447 N N . LEU A 1 182 ? -2.796 17.784 15.904 1.00 78.94 182 LEU A N 1
ATOM 1448 C CA . LEU A 1 182 ? -2.963 17.123 17.202 1.00 78.94 182 LEU A CA 1
ATOM 1449 C C . LEU A 1 182 ? -3.060 18.131 18.351 1.00 78.94 182 LEU A C 1
ATOM 1451 O O . LEU A 1 182 ? -3.939 18.007 19.206 1.00 78.94 182 LEU A O 1
ATOM 1455 N N . LYS A 1 183 ? -2.232 19.183 18.316 1.00 82.12 183 LYS A N 1
ATOM 1456 C CA . LYS A 1 183 ? -2.283 20.276 19.294 1.00 82.12 183 LYS A CA 1
ATOM 1457 C C . LYS A 1 183 ? -3.600 21.052 19.229 1.00 82.12 183 LYS A C 1
ATOM 1459 O O . LYS A 1 183 ? -4.176 21.346 20.270 1.00 82.12 183 LYS A O 1
ATOM 1464 N N . GLU A 1 184 ? -4.099 21.358 18.032 1.00 83.88 184 GLU A N 1
ATOM 1465 C CA . GLU A 1 184 ? -5.401 22.022 17.849 1.00 83.88 184 GLU A CA 1
ATOM 1466 C C . GLU A 1 184 ? -6.569 21.169 18.366 1.00 83.88 184 GLU A C 1
ATOM 1468 O O . GLU A 1 184 ? -7.544 21.694 18.907 1.00 83.88 184 GLU A O 1
ATOM 1473 N N . LEU A 1 185 ? -6.467 19.846 18.224 1.00 84.19 185 LEU A N 1
ATOM 1474 C CA . LEU A 1 185 ? -7.497 18.902 18.650 1.00 84.19 185 LEU A CA 1
ATOM 1475 C C . LEU A 1 185 ? -7.411 18.502 20.131 1.00 84.19 185 LEU A C 1
ATOM 1477 O O . LEU A 1 185 ? -8.331 17.826 20.605 1.00 84.19 185 LEU A O 1
ATOM 1481 N N . ASN A 1 186 ? -6.368 18.932 20.852 1.00 88.00 186 ASN A N 1
ATOM 1482 C CA . ASN A 1 186 ? -6.018 18.458 22.196 1.00 88.00 186 ASN A CA 1
ATOM 1483 C C . ASN A 1 186 ? -5.942 16.920 22.260 1.00 88.00 186 ASN A C 1
ATOM 1485 O O . ASN A 1 186 ? -6.557 16.295 23.124 1.00 88.00 186 ASN A O 1
ATOM 1489 N N . ILE A 1 187 ? -5.250 16.318 21.289 1.00 86.44 187 ILE A N 1
ATOM 1490 C CA . ILE A 1 187 ? -4.939 14.885 21.266 1.00 86.44 187 ILE A CA 1
ATOM 1491 C C . ILE A 1 187 ? -3.541 14.699 21.845 1.00 86.44 187 ILE A C 1
ATOM 1493 O O . ILE A 1 187 ? -2.589 15.327 21.379 1.00 86.44 187 ILE A O 1
ATOM 1497 N N . GLU A 1 188 ? -3.425 13.840 22.850 1.00 84.50 188 GLU A N 1
ATOM 1498 C CA . GLU A 1 188 ? -2.149 13.566 23.500 1.00 84.50 188 GLU A CA 1
ATOM 1499 C C . GLU A 1 188 ? -1.341 12.522 22.726 1.00 84.50 188 GLU A C 1
ATOM 1501 O O . GLU A 1 188 ? -1.883 11.551 22.192 1.00 84.50 188 GLU A O 1
ATOM 1506 N N . GLN A 1 189 ? -0.027 12.730 22.691 1.00 81.19 189 GLN A N 1
ATOM 1507 C CA . GLN A 1 189 ? 0.961 11.772 22.201 1.00 81.19 189 GLN A CA 1
ATOM 1508 C C . GLN A 1 189 ? 1.992 11.505 23.296 1.00 81.19 189 GLN A C 1
ATOM 1510 O O . GLN A 1 189 ? 2.190 12.367 24.164 1.00 81.19 189 GLN A O 1
ATOM 1515 N N . PRO A 1 190 ? 2.690 10.359 23.248 1.00 81.69 190 PRO A N 1
ATOM 1516 C CA . PRO A 1 190 ? 3.878 10.165 24.061 1.00 81.69 190 PRO A CA 1
ATOM 1517 C C . PRO A 1 190 ? 4.881 11.298 23.811 1.00 81.69 190 PRO A C 1
ATOM 1519 O O . PRO A 1 190 ? 4.937 11.886 22.728 1.00 81.69 190 PRO A O 1
ATOM 1522 N N . LYS A 1 191 ? 5.687 11.627 24.824 1.00 80.31 191 LYS A N 1
ATOM 1523 C CA . LYS A 1 191 ? 6.783 12.584 24.639 1.00 80.31 191 LYS A CA 1
ATOM 1524 C C . LYS A 1 191 ? 7.744 12.037 23.578 1.00 80.31 191 LYS A C 1
ATOM 1526 O O . LYS A 1 191 ? 8.174 10.895 23.708 1.00 80.31 191 LYS A O 1
ATOM 1531 N N . GLY A 1 192 ? 8.085 12.871 22.598 1.00 77.62 192 GLY A N 1
ATOM 1532 C CA . GLY A 1 192 ? 8.896 12.533 21.425 1.00 77.62 192 GLY A CA 1
ATOM 1533 C C . GLY A 1 192 ? 9.583 13.771 20.834 1.00 77.62 192 GLY A C 1
ATOM 1534 O O . GLY A 1 192 ? 9.442 14.882 21.353 1.00 77.62 192 GLY A O 1
ATOM 1535 N N . GLY A 1 193 ? 10.316 13.613 19.730 1.00 72.19 193 GLY A N 1
ATOM 1536 C CA . GLY A 1 193 ? 11.059 14.700 19.069 1.00 72.19 193 GLY A CA 1
ATOM 1537 C C . GLY A 1 193 ? 11.510 14.406 17.625 1.00 72.19 193 GLY A C 1
ATOM 1538 O O . GLY A 1 193 ? 11.097 13.429 17.012 1.00 72.19 193 GLY A O 1
ATOM 1539 N N . ILE A 1 194 ? 12.382 15.248 17.050 1.00 78.69 194 ILE A N 1
ATOM 1540 C CA . ILE A 1 194 ? 13.051 14.992 15.755 1.00 78.69 194 ILE A CA 1
ATOM 1541 C C . ILE A 1 194 ? 14.565 15.204 15.899 1.00 78.69 194 ILE A C 1
ATOM 1543 O O . ILE A 1 194 ? 14.996 16.287 16.273 1.00 78.69 194 ILE A O 1
ATOM 1547 N N . ALA A 1 195 ? 15.365 14.183 15.582 1.00 77.75 195 ALA A N 1
ATOM 1548 C CA . ALA A 1 195 ? 16.792 14.077 15.845 1.00 77.75 195 ALA A CA 1
ATOM 1549 C C . ALA A 1 195 ? 17.466 13.901 14.496 1.00 77.75 195 ALA A C 1
ATOM 1551 O O . ALA A 1 195 ? 17.122 12.997 13.733 1.00 77.75 195 ALA A O 1
ATOM 1552 N N . LYS A 1 196 ? 18.392 14.802 14.179 1.00 83.81 196 LYS A N 1
ATOM 1553 C CA . LYS A 1 196 ? 19.119 14.799 12.903 1.00 83.81 196 LYS A CA 1
ATOM 1554 C C . LYS A 1 196 ? 20.586 14.427 13.092 1.00 83.81 196 LYS A C 1
ATOM 1556 O O . LYS A 1 196 ? 21.333 14.352 12.122 1.00 83.81 196 LYS A O 1
ATOM 1561 N N . SER A 1 197 ? 20.985 14.201 14.336 1.00 85.69 197 SER A N 1
ATOM 1562 C CA . SER A 1 197 ? 22.316 13.800 14.750 1.00 85.69 197 SER A CA 1
ATOM 1563 C C . SER A 1 197 ? 22.232 12.936 16.008 1.00 85.69 197 SER A C 1
ATOM 1565 O O . SER A 1 197 ? 21.218 12.926 16.711 1.00 85.69 197 SER A O 1
ATOM 1567 N N . GLU A 1 198 ? 23.320 12.233 16.311 1.00 87.44 198 GLU A N 1
ATOM 1568 C CA . GLU A 1 198 ? 23.465 11.472 17.555 1.00 87.44 198 GLU A CA 1
ATOM 1569 C C . GLU A 1 198 ? 23.316 12.366 18.798 1.00 87.44 198 GLU A C 1
ATOM 1571 O O . GLU A 1 198 ? 22.647 11.992 19.759 1.00 87.44 198 GLU A O 1
ATOM 1576 N N . ALA A 1 199 ? 23.872 13.582 18.759 1.00 88.75 199 ALA A N 1
ATOM 1577 C CA . ALA A 1 199 ? 23.777 14.537 19.860 1.00 88.75 199 ALA A CA 1
ATOM 1578 C C . ALA A 1 199 ? 22.326 14.964 20.138 1.00 88.75 199 ALA A C 1
ATOM 1580 O O . ALA A 1 199 ? 21.917 15.013 21.299 1.00 88.75 199 ALA A O 1
ATOM 1581 N N . ASP A 1 200 ? 21.534 15.212 19.087 1.00 86.31 200 ASP A N 1
ATOM 1582 C CA . ASP A 1 200 ? 20.105 15.518 19.232 1.00 86.31 200 ASP A CA 1
ATOM 1583 C C . ASP A 1 200 ? 19.359 14.342 19.869 1.00 86.31 200 ASP A C 1
ATOM 1585 O O . ASP A 1 200 ? 18.546 14.536 20.769 1.00 86.31 200 ASP A O 1
ATOM 1589 N N . ALA A 1 201 ? 19.652 13.115 19.421 1.00 83.75 201 ALA A N 1
ATOM 1590 C CA . ALA A 1 201 ? 19.006 11.911 19.930 1.00 83.75 201 ALA A CA 1
ATOM 1591 C C . ALA A 1 201 ? 19.282 11.713 21.428 1.00 83.75 201 ALA A C 1
ATOM 1593 O O . ALA A 1 201 ? 18.357 11.427 22.184 1.00 83.75 201 ALA A O 1
ATOM 1594 N N . LEU A 1 202 ? 20.525 11.928 21.871 1.00 86.44 202 LEU A N 1
ATOM 1595 C CA . LEU A 1 202 ? 20.902 11.848 23.286 1.00 86.44 202 LEU A CA 1
ATOM 1596 C C . LEU A 1 202 ? 20.227 12.935 24.131 1.00 86.44 202 LEU A C 1
ATOM 1598 O O . LEU A 1 202 ? 19.751 12.645 25.227 1.00 86.44 202 LEU A O 1
ATOM 1602 N N . ALA A 1 203 ? 20.157 14.170 23.627 1.00 87.19 203 ALA A N 1
ATOM 1603 C CA . ALA A 1 203 ? 19.490 15.268 24.324 1.00 87.19 203 ALA A CA 1
ATOM 1604 C C . ALA A 1 203 ? 17.984 15.007 24.486 1.00 87.19 203 ALA A C 1
ATOM 1606 O O . ALA A 1 203 ? 17.431 15.203 25.566 1.00 87.19 203 ALA A O 1
ATOM 1607 N N . ILE A 1 204 ? 17.339 14.509 23.429 1.00 84.06 204 ILE A N 1
ATOM 1608 C CA . ILE A 1 204 ? 15.920 14.151 23.440 1.00 84.06 204 ILE A CA 1
ATOM 1609 C C . ILE A 1 204 ? 15.669 12.966 24.382 1.00 84.06 204 ILE A C 1
ATOM 1611 O O . ILE A 1 204 ? 14.766 13.027 25.210 1.00 84.06 204 ILE A O 1
ATOM 1615 N N . ALA A 1 205 ? 16.497 11.920 24.331 1.00 85.19 205 ALA A N 1
ATOM 1616 C CA . ALA A 1 205 ? 16.371 10.778 25.235 1.00 85.19 205 ALA A CA 1
ATOM 1617 C C . ALA A 1 205 ? 16.546 11.176 26.713 1.00 85.19 205 ALA A C 1
ATOM 1619 O O . ALA A 1 205 ? 15.852 10.641 27.578 1.00 85.19 205 ALA A O 1
ATOM 1620 N N . ALA A 1 206 ? 17.428 12.137 27.011 1.00 87.06 206 ALA A N 1
ATOM 1621 C CA . ALA A 1 206 ? 17.612 12.660 28.364 1.00 87.06 206 ALA A CA 1
ATOM 1622 C C . ALA A 1 206 ? 16.394 13.453 28.877 1.00 87.06 206 ALA A C 1
ATOM 1624 O O . ALA A 1 206 ? 16.081 13.367 30.063 1.00 87.06 206 ALA A O 1
ATOM 1625 N N . ASP A 1 207 ? 15.705 14.196 28.005 1.00 85.94 207 ASP A N 1
ATOM 1626 C CA . ASP A 1 207 ? 14.480 14.939 28.349 1.00 85.94 207 ASP A CA 1
ATOM 1627 C C . ASP A 1 207 ? 13.260 14.016 28.521 1.00 85.94 207 ASP A C 1
ATOM 1629 O O . ASP A 1 207 ? 12.445 14.178 29.434 1.00 85.94 207 ASP A O 1
ATOM 1633 N N . ILE A 1 208 ? 13.147 13.008 27.654 1.00 85.00 208 ILE A N 1
ATOM 1634 C CA . ILE A 1 208 ? 12.019 12.072 27.628 1.00 85.00 208 ILE A CA 1
ATOM 1635 C C . ILE A 1 208 ? 12.126 11.017 28.738 1.00 85.00 208 ILE A C 1
ATOM 1637 O O . ILE A 1 208 ? 11.114 10.667 29.358 1.00 85.00 208 ILE A O 1
ATOM 1641 N N . GLY A 1 209 ? 13.347 10.548 29.009 1.00 81.88 209 GLY A N 1
ATOM 1642 C CA . GLY A 1 209 ? 13.653 9.461 29.934 1.00 81.88 209 GLY A CA 1
ATOM 1643 C C . GLY A 1 209 ? 13.588 8.077 29.277 1.00 81.88 209 GLY A C 1
ATOM 1644 O O . GLY A 1 209 ? 12.752 7.815 28.418 1.00 81.88 209 GLY A O 1
ATOM 1645 N N . PHE A 1 210 ? 14.477 7.176 29.703 1.00 79.00 210 PHE A N 1
ATOM 1646 C CA . PHE A 1 210 ? 14.540 5.795 29.210 1.00 79.00 210 PHE A CA 1
ATOM 1647 C C . PHE A 1 210 ? 13.472 4.884 29.848 1.00 79.00 210 PHE A C 1
ATOM 1649 O O . PHE A 1 210 ? 13.112 5.109 31.008 1.00 79.00 210 PHE A O 1
ATOM 1656 N N . PRO A 1 211 ? 13.032 3.812 29.150 1.00 82.94 211 PRO A N 1
ATOM 1657 C CA . PRO A 1 211 ? 13.430 3.409 27.794 1.00 82.94 211 PRO A CA 1
ATOM 1658 C C . PRO A 1 211 ? 12.780 4.256 26.684 1.00 82.94 211 PRO A C 1
ATOM 1660 O O . PRO A 1 211 ? 11.741 4.876 26.891 1.00 82.94 211 PRO A O 1
ATOM 1663 N N . VAL A 1 212 ? 13.409 4.279 25.503 1.00 82.38 212 VAL A N 1
ATOM 1664 C CA . VAL A 1 212 ? 12.963 5.068 24.341 1.00 82.38 212 VAL A CA 1
ATOM 1665 C C . VAL A 1 212 ? 12.829 4.214 23.078 1.00 82.38 212 VAL A C 1
ATOM 1667 O O . VAL A 1 212 ? 13.589 3.263 22.896 1.00 82.38 212 VAL A O 1
ATOM 1670 N N . VAL A 1 213 ? 11.894 4.568 22.193 1.00 76.31 213 VAL A N 1
ATOM 1671 C CA . VAL A 1 213 ? 11.647 3.886 20.908 1.00 76.31 213 VAL A CA 1
ATOM 1672 C C . VAL A 1 213 ? 12.264 4.679 19.758 1.00 76.31 213 VAL A C 1
ATOM 1674 O O . VAL A 1 213 ? 11.881 5.819 19.531 1.00 76.31 213 VAL A O 1
ATOM 1677 N N . VAL A 1 214 ? 13.205 4.094 19.008 1.00 76.56 214 VAL A N 1
ATOM 1678 C CA . VAL A 1 214 ? 13.889 4.763 17.882 1.00 76.56 214 VAL A CA 1
ATOM 1679 C C . VAL A 1 214 ? 13.388 4.219 16.542 1.00 76.56 214 VAL A C 1
ATOM 1681 O O . VAL A 1 214 ? 13.572 3.038 16.251 1.00 76.56 214 VAL A O 1
ATOM 1684 N N . CYS A 1 215 ? 12.824 5.086 15.695 1.00 69.62 215 CYS A N 1
ATOM 1685 C CA . CYS A 1 215 ? 12.312 4.728 14.368 1.00 69.62 215 CYS A CA 1
ATOM 1686 C C . CYS A 1 215 ? 13.172 5.336 13.240 1.00 69.62 215 CYS A C 1
ATOM 1688 O O . CYS A 1 215 ? 13.766 6.402 13.378 1.00 69.62 215 CYS A O 1
ATOM 1690 N N . GLN A 1 216 ? 13.225 4.686 12.070 1.00 55.31 216 GLN A N 1
ATOM 1691 C CA . GLN A 1 216 ? 14.089 5.103 10.944 1.00 55.31 216 GLN A CA 1
ATOM 1692 C C . GLN A 1 216 ? 13.745 6.478 10.329 1.00 55.31 216 GLN A C 1
ATOM 1694 O O . GLN A 1 216 ? 14.484 6.981 9.485 1.00 55.31 216 GLN A O 1
ATOM 1699 N N . SER A 1 217 ? 12.616 7.090 10.694 1.00 49.22 217 SER A N 1
ATOM 1700 C CA . SER A 1 217 ? 12.161 8.379 10.142 1.00 49.22 217 SER A CA 1
ATOM 1701 C C . SER A 1 217 ? 11.622 9.353 11.199 1.00 49.22 217 SER A C 1
ATOM 1703 O O . SER A 1 217 ? 11.228 10.464 10.848 1.00 49.22 217 SER A O 1
ATOM 1705 N N . TYR A 1 218 ? 11.608 8.951 12.476 1.00 51.47 218 TYR A N 1
ATOM 1706 C CA . TYR A 1 218 ? 11.100 9.724 13.612 1.00 51.47 218 TYR A CA 1
ATOM 1707 C C . TYR A 1 218 ? 11.729 9.216 14.918 1.00 51.47 218 TYR A C 1
ATOM 1709 O O . TYR A 1 218 ? 12.163 8.069 14.994 1.00 51.47 218 TYR A O 1
ATOM 1717 N N . VAL A 1 219 ? 11.855 10.073 15.926 1.00 50.97 219 VAL A N 1
ATOM 1718 C CA . VAL A 1 219 ? 12.744 9.810 17.068 1.00 50.97 219 VAL A CA 1
ATOM 1719 C C . VAL A 1 219 ? 12.058 9.117 18.211 1.00 50.97 219 VAL A C 1
ATOM 1721 O O . VAL A 1 219 ? 10.853 9.225 18.355 1.00 50.97 219 VAL A O 1
ATOM 1724 N N . SER A 1 220 ? 12.923 8.550 19.055 1.00 51.06 220 SER A N 1
ATOM 1725 C CA . SER A 1 220 ? 12.849 8.456 20.515 1.00 51.06 220 SER A CA 1
ATOM 1726 C C . SER A 1 220 ? 11.521 8.921 21.122 1.00 51.06 220 SER A C 1
ATOM 1728 O O . SER A 1 220 ? 11.477 9.991 21.718 1.00 51.06 220 SER A O 1
ATOM 1730 N N . ASP A 1 221 ? 10.467 8.118 21.007 1.00 58.72 221 ASP A N 1
ATOM 1731 C CA . ASP A 1 221 ? 9.265 8.280 21.825 1.00 58.72 221 ASP A CA 1
ATOM 1732 C C . ASP A 1 221 ? 9.502 7.638 23.193 1.00 58.72 221 ASP A C 1
ATOM 1734 O O . ASP A 1 221 ? 10.256 6.662 23.312 1.00 58.72 221 ASP A O 1
ATOM 1738 N N . LYS A 1 222 ? 8.865 8.168 24.244 1.00 67.44 222 LYS A N 1
ATOM 1739 C CA . LYS A 1 222 ? 8.865 7.504 25.552 1.00 67.44 222 LYS A CA 1
ATOM 1740 C C . LYS A 1 222 ? 8.254 6.118 25.391 1.00 67.44 222 LYS A C 1
ATOM 1742 O O . LYS A 1 222 ? 7.094 6.006 24.999 1.00 67.44 222 LYS A O 1
ATOM 1747 N N . TYR A 1 223 ? 8.998 5.077 25.753 1.00 72.25 223 TYR A N 1
ATOM 1748 C CA . TYR A 1 223 ? 8.420 3.745 25.842 1.00 72.25 223 TYR A CA 1
ATOM 1749 C C . TYR A 1 223 ? 7.400 3.717 26.984 1.00 72.25 223 TYR A C 1
ATOM 1751 O O . TYR A 1 223 ? 7.719 4.044 28.133 1.00 72.25 223 TYR A O 1
ATOM 1759 N N . LEU A 1 224 ? 6.165 3.344 26.663 1.00 76.00 224 LEU A N 1
ATOM 1760 C CA . LEU A 1 224 ? 5.084 3.218 27.631 1.00 76.00 224 LEU A CA 1
ATOM 1761 C C . LEU A 1 224 ? 5.016 1.760 28.091 1.00 76.00 224 LEU A C 1
ATOM 1763 O O . LEU A 1 224 ? 4.439 0.911 27.421 1.00 76.00 224 LEU A O 1
ATOM 1767 N N . SER A 1 225 ? 5.661 1.471 29.221 1.00 76.06 225 SER A N 1
ATOM 1768 C CA . SER A 1 225 ? 5.654 0.142 29.838 1.00 76.06 225 SER A CA 1
ATOM 1769 C C . SER A 1 225 ? 4.261 -0.248 30.329 1.00 76.06 225 SER A C 1
ATOM 1771 O O . SER A 1 225 ? 3.535 0.604 30.844 1.00 76.06 225 SER A O 1
ATOM 1773 N N . ASP A 1 226 ? 3.929 -1.538 30.208 1.00 82.44 226 ASP A N 1
ATOM 1774 C CA . ASP A 1 226 ? 2.675 -2.139 30.684 1.00 82.44 226 ASP A CA 1
ATOM 1775 C C . ASP A 1 226 ? 1.408 -1.483 30.100 1.00 82.44 226 ASP A C 1
ATOM 1777 O O . ASP A 1 226 ? 0.348 -1.464 30.726 1.00 82.44 226 ASP A O 1
ATOM 1781 N N . ALA A 1 227 ? 1.521 -0.909 28.900 1.00 88.31 227 ALA A N 1
ATOM 1782 C CA . ALA A 1 227 ? 0.422 -0.238 28.226 1.00 88.31 227 ALA A CA 1
ATOM 1783 C C . ALA A 1 227 ? -0.274 -1.171 27.223 1.00 88.31 227 ALA A C 1
ATOM 1785 O O . ALA A 1 227 ? 0.372 -1.983 26.562 1.00 88.31 227 ALA A O 1
ATOM 1786 N N . VAL A 1 228 ? -1.596 -1.048 27.100 1.00 93.19 228 VAL A N 1
ATOM 1787 C CA . VAL A 1 228 ? -2.395 -1.822 26.136 1.00 93.19 228 VAL A CA 1
ATOM 1788 C C . VAL A 1 228 ? -2.473 -1.066 24.819 1.00 93.19 228 VAL A C 1
ATOM 1790 O O . VAL A 1 228 ? -2.864 0.102 24.807 1.00 93.19 228 VAL A O 1
ATOM 1793 N N . GLU A 1 229 ? -2.150 -1.732 23.715 1.00 95.00 229 GLU A N 1
ATOM 1794 C CA . GLU A 1 229 ? -2.256 -1.162 22.374 1.00 95.00 229 GLU A CA 1
ATOM 1795 C C . GLU A 1 229 ? -3.652 -1.396 21.773 1.00 95.00 229 GLU A C 1
ATOM 1797 O O . GLU A 1 229 ? -4.276 -2.445 21.961 1.00 95.00 229 GLU A O 1
ATOM 1802 N N . ILE A 1 230 ? -4.170 -0.385 21.072 1.00 96.62 230 ILE A N 1
ATOM 1803 C CA . ILE A 1 230 ? -5.493 -0.389 20.447 1.00 96.62 230 ILE A CA 1
ATOM 1804 C C . ILE A 1 230 ? -5.364 0.014 18.984 1.00 96.62 230 ILE A C 1
ATOM 1806 O O . ILE A 1 230 ? -4.901 1.112 18.678 1.00 96.62 230 ILE A O 1
ATOM 1810 N N . ASP A 1 231 ? -5.893 -0.817 18.094 1.00 96.69 231 ASP A N 1
ATOM 1811 C CA . ASP A 1 231 ? -6.062 -0.483 16.682 1.00 96.69 231 ASP A CA 1
ATOM 1812 C C . ASP A 1 231 ? -7.497 -0.040 16.400 1.00 96.69 231 ASP A C 1
ATOM 1814 O O . ASP A 1 231 ? -8.468 -0.659 16.844 1.00 96.69 231 ASP A O 1
ATOM 1818 N N . VAL A 1 232 ? -7.655 1.019 15.610 1.00 97.62 232 VAL A N 1
ATOM 1819 C CA . VAL A 1 232 ? -8.967 1.511 15.186 1.00 97.62 232 VAL A CA 1
ATOM 1820 C C . VAL A 1 232 ? -8.992 1.703 13.686 1.00 97.62 232 VAL A C 1
ATOM 1822 O O . VAL A 1 232 ? -8.359 2.616 13.163 1.00 97.62 232 VAL A O 1
ATOM 1825 N N . ASP A 1 233 ? -9.797 0.897 12.999 1.00 97.94 233 ASP A N 1
ATOM 1826 C CA . ASP A 1 233 ? -10.105 1.120 11.589 1.00 97.94 233 ASP A CA 1
ATOM 1827 C C . ASP A 1 233 ? -11.367 1.969 11.461 1.00 97.94 233 ASP A C 1
ATOM 1829 O O . ASP A 1 233 ? -12.380 1.731 12.125 1.00 97.94 233 ASP A O 1
ATOM 1833 N N . THR A 1 234 ? -11.326 2.959 10.575 1.00 97.19 234 THR A N 1
ATOM 1834 C CA . THR A 1 234 ? -12.427 3.895 10.336 1.00 97.19 234 THR A CA 1
ATOM 1835 C C . THR A 1 234 ? -12.648 4.154 8.862 1.00 97.19 234 THR A C 1
ATOM 1837 O O . THR A 1 234 ? -11.735 4.035 8.046 1.00 97.19 234 THR A O 1
ATOM 1840 N N . LEU A 1 235 ? -13.882 4.528 8.534 1.00 97.69 235 LEU A N 1
ATOM 1841 C CA . LEU A 1 235 ? -14.299 4.899 7.195 1.00 97.69 235 LEU A CA 1
ATOM 1842 C C . LEU A 1 235 ? -14.890 6.311 7.203 1.00 97.69 235 LEU A C 1
ATOM 1844 O O . LEU A 1 235 ? -15.787 6.603 7.999 1.00 97.69 235 LEU A O 1
ATOM 1848 N N . ALA A 1 236 ? -14.406 7.169 6.309 1.00 97.00 236 ALA A N 1
ATOM 1849 C CA . ALA A 1 236 ? -14.848 8.552 6.173 1.00 97.00 236 ALA A CA 1
ATOM 1850 C C . ALA A 1 236 ? -15.226 8.891 4.726 1.00 97.00 236 ALA A C 1
ATOM 1852 O O . ALA A 1 236 ? -14.622 8.359 3.794 1.00 97.00 236 ALA A O 1
ATOM 1853 N N . ASP A 1 237 ? -16.214 9.770 4.538 1.00 96.25 237 ASP A N 1
ATOM 1854 C CA . ASP A 1 237 ? -16.617 10.282 3.223 1.00 96.25 237 ASP A CA 1
ATOM 1855 C C . ASP A 1 237 ? -16.269 11.755 2.995 1.00 96.25 237 ASP A C 1
ATOM 1857 O O . ASP A 1 237 ? -15.911 12.496 3.909 1.00 96.25 237 ASP A O 1
ATOM 1861 N N . SER A 1 238 ? -16.426 12.199 1.747 1.00 92.25 238 SER A N 1
ATOM 1862 C CA . SER A 1 238 ? -16.206 13.589 1.330 1.00 92.25 238 SER A CA 1
ATOM 1863 C C . SER A 1 238 ? -17.150 14.606 1.987 1.00 92.25 238 SER A C 1
ATOM 1865 O O . SER A 1 238 ? -16.948 15.809 1.838 1.00 92.25 238 SER A O 1
ATOM 1867 N N . HIS A 1 239 ? -18.178 14.151 2.710 1.00 93.06 239 HIS A N 1
ATOM 1868 C CA . HIS A 1 239 ? -19.143 14.989 3.421 1.00 93.06 239 HIS A CA 1
ATOM 1869 C C . HIS A 1 239 ? -18.809 15.105 4.917 1.00 93.06 239 HIS A C 1
ATOM 1871 O O . HIS A 1 239 ? -19.647 15.552 5.702 1.00 93.06 239 HIS A O 1
ATOM 1877 N N . ASN A 1 240 ? -17.591 14.721 5.325 1.00 90.50 240 ASN A N 1
ATOM 1878 C CA . ASN A 1 240 ? -17.128 14.700 6.714 1.00 90.50 240 ASN A CA 1
ATOM 1879 C C . ASN A 1 240 ? -17.924 13.754 7.631 1.00 90.50 240 ASN A C 1
ATOM 1881 O O . ASN A 1 240 ? -17.890 13.908 8.862 1.00 90.50 240 ASN A O 1
ATOM 1885 N N . ASN A 1 241 ? -18.629 12.764 7.074 1.00 96.62 241 ASN A N 1
ATOM 1886 C CA . ASN A 1 241 ? -19.182 11.678 7.875 1.00 96.62 241 ASN A CA 1
ATOM 1887 C C . ASN A 1 241 ? -18.071 10.676 8.182 1.00 96.62 241 ASN A C 1
ATOM 1889 O O . ASN A 1 241 ? -17.265 10.355 7.315 1.00 96.62 241 ASN A O 1
ATOM 1893 N N . VAL A 1 242 ? -18.039 10.177 9.418 1.00 97.75 242 VAL A N 1
ATOM 1894 C CA . VAL A 1 242 ? -17.020 9.227 9.879 1.00 97.75 242 VAL A CA 1
ATOM 1895 C C . VAL A 1 242 ? -17.685 8.131 10.694 1.00 97.75 242 VAL A C 1
ATOM 1897 O O . VAL A 1 242 ? -18.395 8.412 11.668 1.00 97.75 242 VAL A O 1
ATOM 1900 N N . VAL A 1 243 ? -17.417 6.884 10.324 1.00 98.19 243 VAL A N 1
ATOM 1901 C CA . VAL A 1 243 ? -17.908 5.687 11.002 1.00 98.19 243 VAL A CA 1
ATOM 1902 C C . VAL A 1 243 ? -16.724 4.840 11.442 1.00 98.19 243 VAL A C 1
ATOM 1904 O O . VAL A 1 243 ? -15.775 4.628 10.690 1.00 98.19 243 VAL A O 1
ATOM 1907 N N . ILE A 1 244 ? -16.776 4.371 12.687 1.00 98.38 244 ILE A N 1
ATOM 1908 C CA . ILE A 1 244 ? -15.797 3.421 13.210 1.00 98.38 244 ILE A CA 1
ATOM 1909 C C . ILE A 1 244 ? -16.108 2.053 12.602 1.00 98.38 244 ILE A C 1
ATOM 1911 O O . ILE A 1 244 ? -17.248 1.596 12.672 1.00 98.38 244 ILE A O 1
ATOM 1915 N N . GLY A 1 245 ? -15.107 1.436 11.980 1.00 97.12 245 GLY A N 1
ATOM 1916 C CA . GLY A 1 245 ? -15.181 0.074 11.463 1.00 97.12 245 GLY A CA 1
ATOM 1917 C C . GLY A 1 245 ? -15.032 -0.948 12.586 1.00 97.12 245 GLY A C 1
ATOM 1918 O O . GLY A 1 245 ? -15.862 -1.840 12.710 1.00 97.12 245 GLY A O 1
ATOM 1919 N N . GLY A 1 246 ? -14.021 -0.776 13.439 1.00 97.38 246 GLY A N 1
ATOM 1920 C CA . GLY A 1 246 ? -13.807 -1.611 14.620 1.00 97.38 246 GLY A CA 1
ATOM 1921 C C . GLY A 1 246 ? -12.730 -1.041 15.539 1.00 97.38 246 GLY A C 1
ATOM 1922 O O . GLY A 1 246 ? -11.811 -0.376 15.068 1.00 97.38 246 GLY A O 1
ATOM 1923 N N . VAL A 1 247 ? -12.869 -1.298 16.841 1.00 98.06 247 VAL A N 1
ATOM 1924 C CA . VAL A 1 247 ? -11.878 -0.973 17.880 1.00 98.06 247 VAL A CA 1
ATOM 1925 C C . VAL A 1 247 ? -11.326 -2.290 18.415 1.00 98.06 247 VAL A C 1
ATOM 1927 O O . VAL A 1 247 ? -12.055 -3.037 19.070 1.00 98.06 247 VAL A O 1
ATOM 1930 N N . MET A 1 248 ? -10.075 -2.584 18.084 1.00 97.88 248 MET A N 1
ATOM 1931 C CA . MET A 1 248 ? -9.401 -3.844 18.377 1.00 97.88 248 MET A CA 1
ATOM 1932 C C . MET A 1 248 ? -8.445 -3.663 19.546 1.00 97.88 248 MET A C 1
ATOM 1934 O O . MET A 1 248 ? -7.622 -2.754 19.534 1.00 97.88 248 MET A O 1
ATOM 1938 N N . GLU A 1 249 ? -8.549 -4.538 20.537 1.00 97.38 249 GLU A N 1
ATOM 1939 C CA . GLU A 1 249 ? -7.651 -4.577 21.692 1.00 97.38 249 GLU A CA 1
ATOM 1940 C C . GLU A 1 249 ? -6.560 -5.612 21.454 1.00 97.38 249 GLU A C 1
ATOM 1942 O O . GLU A 1 249 ? -6.877 -6.759 21.131 1.00 97.38 249 GLU A O 1
ATOM 1947 N N . HIS A 1 250 ? -5.293 -5.220 21.571 1.00 96.81 250 HIS A N 1
ATOM 1948 C CA . HIS A 1 250 ? -4.182 -6.164 21.465 1.00 96.81 250 HIS A CA 1
ATOM 1949 C C . HIS A 1 250 ? -4.069 -7.011 22.734 1.00 96.81 250 HIS A C 1
ATOM 1951 O O . HIS A 1 250 ? -4.394 -6.558 23.831 1.00 96.81 250 HIS A O 1
ATOM 1957 N N . ILE A 1 251 ? -3.627 -8.258 22.568 1.00 94.81 251 ILE A N 1
ATOM 1958 C CA . ILE A 1 251 ? -3.320 -9.153 23.689 1.00 94.81 251 ILE A CA 1
ATOM 1959 C C . ILE A 1 251 ? -1.948 -8.817 24.267 1.00 94.81 251 ILE A C 1
ATOM 1961 O O . ILE A 1 251 ? -1.782 -8.740 25.484 1.00 94.81 251 ILE A O 1
ATOM 1965 N N . GLU A 1 252 ? -0.964 -8.622 23.395 1.00 93.81 252 GLU A N 1
ATOM 1966 C CA . GLU A 1 252 ? 0.358 -8.147 23.758 1.00 93.81 252 GLU A CA 1
ATOM 1967 C C . GLU A 1 252 ? 0.331 -6.661 24.135 1.00 93.81 252 GLU A C 1
ATOM 1969 O O . GLU A 1 252 ? -0.469 -5.867 23.640 1.00 93.81 252 GLU A O 1
ATOM 1974 N N . GLN A 1 253 ? 1.248 -6.282 25.022 1.00 90.62 253 GLN A N 1
ATOM 1975 C CA . GLN A 1 253 ? 1.463 -4.889 25.396 1.00 90.62 253 GLN A CA 1
ATOM 1976 C C . GLN A 1 253 ? 2.092 -4.082 24.252 1.00 90.62 253 GLN A C 1
ATOM 1978 O O . GLN A 1 253 ? 2.821 -4.626 23.414 1.00 90.62 253 GLN A O 1
ATOM 1983 N N . ALA A 1 254 ? 1.896 -2.766 24.302 1.00 87.44 254 ALA A N 1
ATOM 1984 C CA . ALA A 1 254 ? 2.577 -1.820 23.432 1.00 87.44 254 ALA A CA 1
ATOM 1985 C C . ALA A 1 254 ? 4.099 -2.045 23.484 1.00 87.44 254 ALA A C 1
ATOM 1987 O O . ALA A 1 254 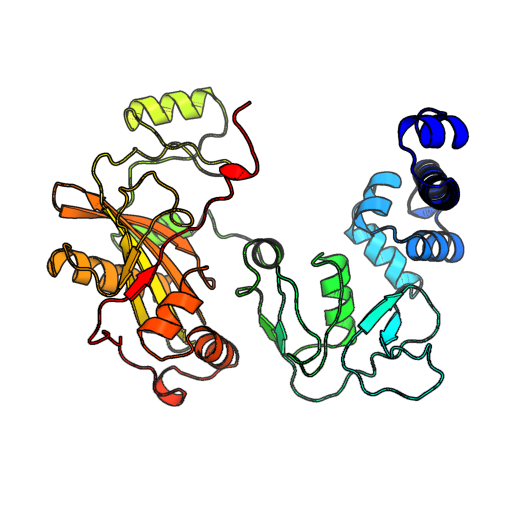? 4.701 -2.151 24.556 1.00 87.44 254 ALA A O 1
ATOM 1988 N N . GLY A 1 255 ? 4.713 -2.142 22.305 1.00 84.31 255 GLY A N 1
ATOM 1989 C CA . GLY A 1 255 ? 6.125 -2.503 22.136 1.00 84.31 255 GLY A CA 1
ATOM 1990 C C . GLY A 1 255 ? 6.334 -3.794 21.346 1.00 84.31 255 GLY A C 1
ATOM 1991 O O . GLY A 1 255 ? 7.375 -3.946 20.705 1.00 84.31 255 GLY A O 1
ATOM 1992 N N . VAL A 1 256 ? 5.341 -4.689 21.323 1.00 87.38 256 VAL A N 1
ATOM 1993 C CA . VAL A 1 256 ? 5.233 -5.723 20.283 1.00 87.38 256 VAL A CA 1
ATOM 1994 C C . VAL A 1 256 ? 4.538 -5.094 19.080 1.00 87.38 256 VAL A C 1
ATOM 1996 O O . VAL A 1 256 ? 3.516 -4.437 19.225 1.00 87.38 256 VAL A O 1
ATOM 1999 N N . HIS A 1 257 ? 5.114 -5.236 17.887 1.00 86.94 257 HIS A N 1
ATOM 2000 C CA . HIS A 1 257 ? 4.586 -4.575 16.696 1.00 86.94 257 HIS A CA 1
ATOM 2001 C C . HIS A 1 257 ? 3.178 -5.093 16.349 1.00 86.94 257 HIS A C 1
ATOM 2003 O O . HIS A 1 257 ? 2.973 -6.300 16.253 1.00 86.94 257 HIS A O 1
ATOM 2009 N N . SER A 1 258 ? 2.237 -4.191 16.044 1.00 83.94 258 SER A N 1
ATOM 2010 C CA . SER A 1 258 ? 0.823 -4.498 15.741 1.00 83.94 258 SER A CA 1
ATOM 2011 C C . SER A 1 258 ? 0.584 -5.590 14.689 1.00 83.94 258 SER A C 1
ATOM 2013 O O . SER A 1 258 ? -0.448 -6.263 14.666 1.00 83.94 258 SER A O 1
ATOM 2015 N N . GLY A 1 259 ? 1.531 -5.781 13.767 1.00 84.50 259 GLY A N 1
ATOM 2016 C CA . GLY A 1 259 ? 1.476 -6.859 12.773 1.00 84.50 259 GLY A CA 1
ATOM 2017 C C . GLY A 1 259 ? 1.600 -8.255 13.383 1.00 84.50 259 GLY A C 1
ATOM 2018 O O . GLY A 1 259 ? 0.955 -9.192 12.902 1.00 84.50 259 GLY A O 1
ATOM 2019 N N . ASP A 1 260 ? 2.361 -8.349 14.465 1.00 90.38 260 ASP A N 1
ATOM 2020 C CA . ASP A 1 260 ? 2.728 -9.578 15.157 1.00 90.38 260 ASP A CA 1
ATOM 2021 C C . ASP A 1 260 ? 1.798 -9.848 16.343 1.00 90.38 260 ASP A C 1
ATOM 2023 O O . ASP A 1 260 ? 1.559 -11.005 16.664 1.00 90.38 260 ASP A O 1
ATOM 2027 N N . SER A 1 261 ? 1.204 -8.807 16.933 1.00 93.06 261 SER A N 1
ATOM 2028 C CA . SER A 1 261 ? 0.275 -8.949 18.055 1.00 93.06 261 SER A CA 1
ATOM 2029 C C . SER A 1 261 ? -1.005 -9.699 17.671 1.00 93.06 261 SER A C 1
ATOM 2031 O O . SER A 1 261 ? -1.582 -9.508 16.585 1.00 93.06 261 SER A O 1
ATOM 2033 N N . ALA A 1 262 ? -1.488 -10.533 18.584 1.00 96.38 262 ALA A N 1
ATOM 2034 C CA . ALA A 1 262 ? -2.858 -11.002 18.575 1.00 96.38 262 ALA A CA 1
ATOM 2035 C C . ALA A 1 262 ? -3.790 -9.857 18.994 1.00 96.38 262 ALA A C 1
ATOM 2037 O O . ALA A 1 262 ? -3.418 -8.957 19.749 1.00 96.38 262 ALA A O 1
ATOM 2038 N N . CYS A 1 263 ? -5.028 -9.864 18.505 1.00 96.75 263 CYS A N 1
ATOM 2039 C CA . CYS A 1 263 ? -6.000 -8.847 18.904 1.00 96.75 263 CYS A CA 1
ATOM 2040 C C . CYS A 1 263 ? -7.434 -9.365 18.907 1.00 96.75 263 CYS A C 1
ATOM 2042 O O . CYS A 1 263 ? -7.760 -10.364 18.259 1.00 96.75 263 CYS A O 1
ATOM 2044 N N . ILE A 1 264 ? -8.292 -8.656 19.637 1.00 97.75 264 ILE A N 1
ATOM 2045 C CA . ILE A 1 264 ? -9.683 -9.013 19.883 1.00 97.75 264 ILE A CA 1
ATOM 2046 C C . ILE A 1 264 ? -10.620 -7.883 19.443 1.00 97.75 264 ILE A C 1
ATOM 2048 O O . ILE A 1 264 ? -10.390 -6.711 19.739 1.00 97.75 264 ILE A O 1
ATOM 2052 N N . LEU A 1 265 ? -11.725 -8.248 18.786 1.00 98.12 265 LEU A N 1
ATOM 2053 C CA . LEU A 1 265 ? -12.855 -7.373 18.472 1.00 98.12 265 LEU A CA 1
ATOM 2054 C C . LEU A 1 265 ? -14.169 -8.037 18.943 1.00 98.12 265 LEU A C 1
ATOM 2056 O O . LEU A 1 265 ? -14.467 -9.146 18.495 1.00 98.12 265 LEU A O 1
ATOM 2060 N N . PRO A 1 266 ? -14.989 -7.396 19.800 1.00 96.88 266 PRO A N 1
ATOM 2061 C CA . PRO A 1 266 ? -14.782 -6.086 20.420 1.00 96.88 266 PRO A CA 1
ATOM 2062 C C . PRO A 1 266 ? -13.770 -6.139 21.577 1.00 96.88 266 PRO A C 1
ATOM 2064 O O . PRO A 1 266 ? -13.547 -7.205 22.146 1.00 96.88 266 PRO A O 1
ATOM 2067 N N . SER A 1 267 ? -13.209 -4.987 21.958 1.00 94.62 267 SER A N 1
ATOM 2068 C CA . SER A 1 267 ? -12.383 -4.844 23.171 1.00 94.62 267 SER A CA 1
ATOM 2069 C C . SER A 1 267 ? -13.087 -5.406 24.416 1.00 94.62 267 SER A C 1
ATOM 2071 O O . SER A 1 267 ? -14.287 -5.175 24.593 1.00 94.62 267 SER A O 1
ATOM 2073 N N . GLN A 1 268 ? -12.348 -6.098 25.282 1.00 94.56 268 GLN A N 1
ATOM 2074 C CA . GLN A 1 268 ? -12.860 -6.824 26.447 1.00 94.56 268 GLN A CA 1
ATOM 2075 C C . GLN A 1 268 ? -12.515 -6.148 27.776 1.00 94.56 268 GLN A C 1
ATOM 2077 O O . GLN A 1 268 ? -13.368 -6.100 28.663 1.00 94.56 268 GLN A O 1
ATOM 2082 N N . THR A 1 269 ? -11.290 -5.640 27.939 1.00 93.50 269 THR A N 1
ATOM 2083 C CA . THR A 1 269 ? -10.802 -5.180 29.255 1.00 93.50 269 THR A CA 1
ATOM 2084 C C . THR A 1 269 ? -10.821 -3.661 29.411 1.00 93.50 269 THR A C 1
ATOM 2086 O O . THR A 1 269 ? -10.787 -3.141 30.528 1.00 93.50 269 THR A O 1
ATOM 2089 N N . ILE A 1 270 ? -10.936 -2.930 28.301 1.00 94.12 270 ILE A N 1
ATOM 2090 C CA . ILE A 1 270 ? -10.831 -1.472 28.295 1.00 94.12 270 ILE A CA 1
ATOM 2091 C C . ILE A 1 270 ? -12.104 -0.795 28.810 1.00 94.12 270 ILE A C 1
ATOM 2093 O O . ILE A 1 270 ? -13.228 -1.103 28.405 1.00 94.12 270 ILE A O 1
ATOM 2097 N N . SER A 1 271 ? -11.918 0.215 29.664 1.00 94.31 271 SER A N 1
ATOM 2098 C CA . SER A 1 271 ? -13.019 1.015 30.200 1.00 94.31 271 SER A CA 1
ATOM 2099 C C . SER A 1 271 ? -13.789 1.766 29.103 1.00 94.31 271 SER A C 1
ATOM 210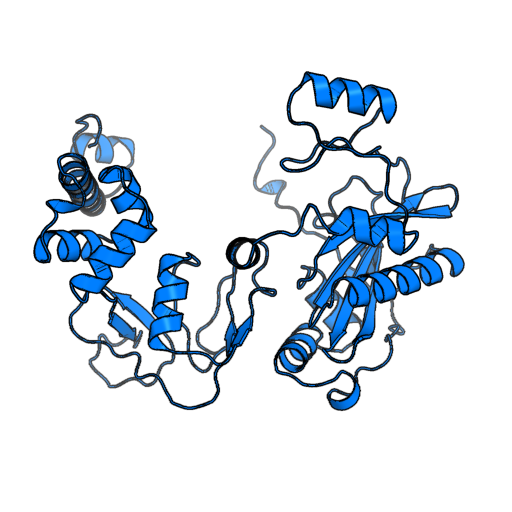1 O O . SER A 1 271 ? -13.223 2.281 28.134 1.00 94.31 271 SER A O 1
ATOM 2103 N N . SER A 1 272 ? -15.101 1.932 29.291 1.00 93.62 272 SER A N 1
ATOM 2104 C CA . SER A 1 272 ? -15.935 2.688 28.346 1.00 93.62 272 SER A CA 1
ATOM 2105 C C . SER A 1 272 ? -15.503 4.153 28.204 1.00 93.62 272 SER A C 1
ATOM 2107 O O . SER A 1 272 ? -15.721 4.747 27.151 1.00 93.62 272 SER A O 1
ATOM 2109 N N . SER A 1 273 ? -14.875 4.734 29.235 1.00 95.69 273 SER A N 1
ATOM 2110 C CA . SER A 1 273 ? -14.336 6.099 29.188 1.00 95.69 273 SER A CA 1
ATOM 2111 C C . SER A 1 273 ? -13.218 6.212 28.149 1.00 95.69 273 SER A C 1
ATOM 2113 O O . SER A 1 273 ? -13.326 7.013 27.220 1.00 95.69 273 SER A O 1
ATOM 2115 N N . CYS A 1 274 ? -12.206 5.340 28.227 1.00 95.75 274 CYS A N 1
ATOM 2116 C CA . CYS A 1 274 ? -11.107 5.303 27.259 1.00 95.75 274 CYS A CA 1
ATOM 2117 C C . CYS A 1 274 ? -11.618 5.035 25.847 1.00 95.75 274 CYS A C 1
ATOM 2119 O O . CYS A 1 274 ? -11.257 5.746 24.912 1.00 95.75 274 CYS A O 1
ATOM 2121 N N . LEU A 1 275 ? -12.522 4.064 25.690 1.00 96.31 275 LEU A N 1
ATOM 2122 C CA . LEU A 1 275 ? -13.094 3.737 24.386 1.00 96.31 275 LEU A CA 1
ATOM 2123 C C . LEU A 1 275 ? -13.875 4.913 23.774 1.00 96.31 275 LEU A C 1
ATOM 2125 O O . LEU A 1 275 ? -13.848 5.110 22.559 1.00 96.31 275 LEU A O 1
ATOM 2129 N N . ASN A 1 276 ? -14.567 5.712 24.589 1.00 96.94 276 ASN A N 1
ATOM 2130 C CA . ASN A 1 276 ? -15.249 6.921 24.121 1.00 96.94 276 ASN A CA 1
ATOM 2131 C C . ASN A 1 276 ? -14.254 8.009 23.701 1.00 96.94 276 ASN A C 1
ATOM 2133 O O . ASN A 1 276 ? -14.469 8.657 22.672 1.00 96.94 276 ASN A O 1
ATOM 2137 N N . THR A 1 277 ? -13.163 8.186 24.453 1.00 97.06 277 THR A N 1
ATOM 2138 C CA . THR A 1 277 ? -12.063 9.094 24.093 1.00 97.06 277 THR A CA 1
ATOM 2139 C C . THR A 1 277 ? -11.451 8.695 22.758 1.00 97.06 277 THR A C 1
ATOM 2141 O O . THR A 1 277 ? -11.417 9.524 21.850 1.00 97.06 277 THR A O 1
ATOM 2144 N N . ILE A 1 278 ? -11.089 7.420 22.598 1.00 97.38 278 ILE A N 1
ATOM 2145 C CA . ILE A 1 278 ? -10.534 6.858 21.362 1.00 97.38 278 ILE A CA 1
ATOM 2146 C C . ILE A 1 278 ? -11.470 7.148 20.187 1.00 97.38 278 ILE A C 1
ATOM 2148 O O . ILE A 1 278 ? -11.091 7.866 19.267 1.00 97.38 278 ILE A O 1
ATOM 2152 N N . ARG A 1 279 ? -12.743 6.729 20.259 1.00 97.94 279 ARG A N 1
ATOM 2153 C CA . ARG A 1 279 ? -13.725 6.979 19.184 1.00 97.94 279 ARG A CA 1
ATOM 2154 C C . ARG A 1 279 ? -13.893 8.464 18.857 1.00 97.94 279 ARG A C 1
ATOM 2156 O O . ARG A 1 279 ? -14.080 8.825 17.693 1.00 97.94 279 ARG A O 1
ATOM 2163 N N . SER A 1 280 ? -13.881 9.328 19.871 1.00 97.75 280 SER A N 1
ATOM 2164 C CA . SER A 1 280 ? -14.002 10.780 19.707 1.00 97.75 280 SER A CA 1
ATOM 2165 C C . SER A 1 280 ? -12.784 11.362 18.989 1.00 97.75 280 SER A C 1
ATOM 2167 O O . SER A 1 280 ? -12.938 12.090 18.005 1.00 97.75 280 SER A O 1
ATOM 2169 N N . TRP A 1 281 ? -11.580 11.007 19.439 1.00 97.25 281 TRP A N 1
ATOM 2170 C CA . TRP A 1 281 ? -10.319 11.447 18.852 1.00 97.25 281 TRP A CA 1
ATOM 2171 C C . TRP A 1 281 ? -10.177 10.958 17.417 1.00 97.25 281 TRP A C 1
ATOM 2173 O O . TRP A 1 281 ? -9.906 11.775 16.541 1.00 97.25 281 TRP A O 1
ATOM 2183 N N . THR A 1 282 ? -10.471 9.685 17.139 1.00 96.81 282 THR A N 1
ATOM 2184 C CA . THR A 1 282 ? -10.393 9.137 15.780 1.00 96.81 282 THR A CA 1
ATOM 2185 C C . THR A 1 282 ? -11.327 9.875 14.820 1.00 96.81 282 THR A C 1
ATOM 2187 O O . THR A 1 282 ? -10.917 10.277 13.733 1.00 96.81 282 THR A O 1
ATOM 2190 N N . LYS A 1 283 ? -12.575 10.152 15.230 1.00 97.06 283 LYS A N 1
ATOM 2191 C CA . LYS A 1 283 ? -13.529 10.914 14.402 1.00 97.06 283 LYS A CA 1
ATOM 2192 C C . LYS A 1 283 ? -13.084 12.352 14.155 1.00 97.06 283 LYS A C 1
ATOM 2194 O O . LYS A 1 283 ? -13.280 12.861 13.054 1.00 97.06 283 LYS A O 1
ATOM 2199 N N . LYS A 1 284 ? -12.527 13.027 15.165 1.00 95.00 284 LYS A N 1
ATOM 2200 C CA . LYS A 1 284 ? -11.993 14.390 15.011 1.00 95.00 284 LYS A CA 1
ATOM 2201 C C . LYS A 1 284 ? -10.793 14.402 14.070 1.00 95.00 284 LYS A C 1
ATOM 2203 O O . LYS A 1 284 ? -10.745 15.234 13.170 1.00 95.00 284 LYS A O 1
ATOM 2208 N N . LEU A 1 285 ? -9.879 13.451 14.243 1.00 90.69 285 LEU A N 1
ATOM 2209 C CA . LEU A 1 285 ? -8.671 13.343 13.440 1.00 90.69 285 LEU A CA 1
ATOM 2210 C C . LEU A 1 285 ? -8.994 13.067 11.969 1.00 90.69 285 LEU A C 1
ATOM 2212 O O . LEU A 1 285 ? -8.493 13.780 11.104 1.00 90.69 285 LEU A O 1
ATOM 2216 N N . ALA A 1 286 ? -9.909 12.132 11.690 1.00 92.56 286 ALA A N 1
ATOM 2217 C CA . ALA A 1 286 ? -10.385 11.849 10.335 1.00 92.56 286 ALA A CA 1
ATOM 2218 C C . ALA A 1 286 ? -10.907 13.111 9.624 1.00 92.56 286 ALA A C 1
ATOM 2220 O O . ALA A 1 286 ? -10.574 13.365 8.468 1.00 92.56 286 ALA A O 1
ATOM 2221 N N . LYS A 1 287 ? -11.694 13.933 10.333 1.00 93.31 287 LYS A N 1
ATOM 2222 C CA . LYS A 1 287 ? -12.235 15.190 9.796 1.00 93.31 287 LYS A CA 1
ATOM 2223 C C . LYS A 1 287 ? -11.141 16.223 9.548 1.00 93.31 287 LYS A C 1
ATOM 2225 O O . LYS A 1 287 ? -11.098 16.808 8.474 1.00 93.31 287 LYS A O 1
ATOM 2230 N N . SER A 1 288 ? -10.235 16.431 10.503 1.00 87.62 288 SER A N 1
ATOM 2231 C CA . SER A 1 288 ? -9.153 17.415 10.354 1.00 87.62 288 SER A CA 1
ATOM 2232 C C . SER A 1 288 ? -8.152 17.043 9.259 1.00 87.62 288 SER A C 1
ATOM 2234 O O . SER A 1 288 ? -7.610 17.922 8.587 1.00 87.62 288 SER A O 1
ATOM 2236 N N . LEU A 1 289 ? -7.930 15.744 9.046 1.00 85.44 289 LEU A N 1
ATOM 2237 C CA . LEU A 1 289 ? -7.107 15.226 7.954 1.00 85.44 289 LEU A CA 1
ATOM 2238 C C . LEU A 1 289 ? -7.847 15.188 6.606 1.00 85.44 289 LEU A C 1
ATOM 2240 O O . LEU A 1 289 ? -7.213 14.906 5.594 1.00 85.44 289 LEU A O 1
ATOM 2244 N N . ASN A 1 290 ? -9.146 15.518 6.567 1.00 88.69 290 ASN A N 1
ATOM 2245 C CA . ASN A 1 290 ? -10.016 15.412 5.389 1.00 88.69 290 ASN A CA 1
ATOM 2246 C C . ASN A 1 290 ? -9.961 14.017 4.746 1.00 88.69 290 ASN A C 1
ATOM 2248 O O . ASN A 1 290 ? -9.835 13.880 3.528 1.00 88.69 290 ASN A O 1
ATOM 2252 N N . VAL A 1 291 ? -10.011 12.975 5.578 1.00 90.06 291 VAL A N 1
ATOM 2253 C CA . VAL A 1 291 ? -9.978 11.589 5.106 1.00 90.06 291 VAL A CA 1
ATOM 2254 C C . VAL A 1 291 ? -11.201 11.308 4.234 1.00 90.06 291 VAL A C 1
ATOM 2256 O O . VAL A 1 291 ? -12.334 11.540 4.645 1.00 90.06 291 VAL A O 1
ATOM 2259 N N . CYS A 1 292 ? -10.962 10.744 3.051 1.00 92.25 292 CYS A N 1
ATOM 2260 C CA . CYS A 1 292 ? -11.981 10.149 2.194 1.00 92.25 292 CYS A CA 1
ATOM 2261 C C . CYS A 1 292 ? -11.536 8.720 1.861 1.00 92.25 292 CYS A C 1
ATOM 2263 O O . CYS A 1 292 ? -10.526 8.530 1.185 1.00 92.25 292 CYS A O 1
ATOM 2265 N N . GLY A 1 293 ? -12.252 7.719 2.376 1.00 95.19 293 GLY A N 1
ATOM 2266 C CA . GLY A 1 293 ? -11.840 6.316 2.365 1.00 95.19 293 GLY A CA 1
ATOM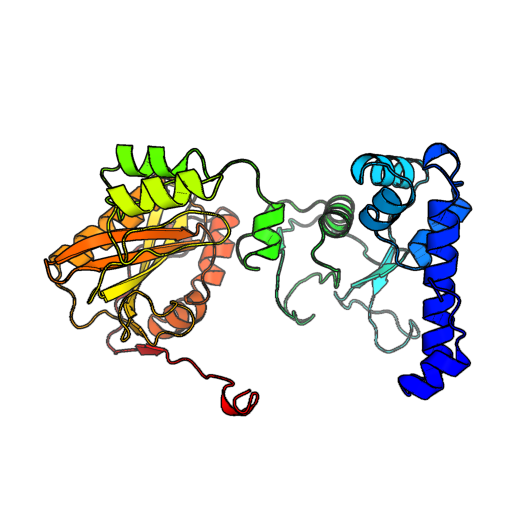 2267 C C . GLY A 1 293 ? -11.508 5.792 3.765 1.00 95.19 293 GLY A C 1
ATOM 2268 O O . GLY A 1 293 ? -12.173 6.149 4.738 1.00 95.19 293 GLY A O 1
ATOM 2269 N N . LEU A 1 294 ? -10.518 4.899 3.852 1.00 96.38 294 LEU A N 1
ATOM 2270 C CA . LEU A 1 294 ? -10.096 4.261 5.104 1.00 96.38 294 LEU A CA 1
ATOM 2271 C C . LEU A 1 294 ? -9.030 5.082 5.831 1.00 96.38 294 LEU A C 1
ATOM 2273 O O . LEU A 1 294 ? -8.176 5.706 5.203 1.00 96.38 294 LEU A O 1
ATOM 2277 N N . MET A 1 295 ? -9.067 5.020 7.158 1.00 94.88 295 MET A N 1
ATOM 2278 C CA . MET A 1 295 ? -7.987 5.461 8.033 1.00 94.88 295 MET A CA 1
ATOM 2279 C C . MET A 1 295 ? -7.867 4.499 9.209 1.00 94.88 295 MET A C 1
ATOM 2281 O O . MET A 1 295 ? -8.877 4.118 9.805 1.00 94.88 295 MET A O 1
ATOM 2285 N N . ASN A 1 296 ? -6.632 4.173 9.562 1.00 94.69 296 ASN A N 1
ATOM 2286 C CA . ASN A 1 296 ? -6.269 3.440 10.761 1.00 94.69 296 ASN A CA 1
ATOM 2287 C C . ASN A 1 296 ? -5.609 4.376 11.777 1.00 94.69 296 ASN A C 1
ATOM 2289 O O . ASN A 1 296 ? -4.832 5.254 11.405 1.00 94.69 296 ASN A O 1
ATOM 2293 N N . CYS A 1 297 ? -5.926 4.199 13.052 1.00 93.44 297 CYS A N 1
ATOM 2294 C CA . CYS A 1 297 ? -5.248 4.870 14.152 1.00 93.44 297 CYS A CA 1
ATOM 2295 C C . CYS A 1 297 ? -4.816 3.842 15.189 1.00 93.44 297 CYS A C 1
ATOM 2297 O O . CYS A 1 297 ? -5.623 2.998 15.575 1.00 93.44 297 CYS A O 1
ATOM 2299 N N . GLN A 1 298 ? -3.585 3.980 15.670 1.00 93.25 298 GLN A N 1
ATOM 2300 C CA . GLN A 1 298 ? -3.048 3.195 16.774 1.00 93.25 298 GLN A CA 1
ATOM 2301 C C . GLN A 1 298 ? -2.985 4.065 18.022 1.00 93.25 298 GLN A C 1
ATOM 2303 O O . GLN A 1 298 ? -2.466 5.185 18.000 1.00 93.25 298 GLN A O 1
ATOM 2308 N N . TYR A 1 299 ? -3.530 3.548 19.112 1.00 94.50 299 TYR A N 1
ATOM 2309 C CA . TYR A 1 299 ? -3.507 4.173 20.424 1.00 94.50 299 TYR A CA 1
ATOM 2310 C C . TYR A 1 299 ? -2.829 3.250 21.417 1.00 94.50 299 TYR A C 1
ATOM 2312 O O . TYR A 1 299 ? -2.753 2.043 21.219 1.00 94.50 299 TYR A O 1
ATOM 2320 N N . THR A 1 300 ? -2.419 3.823 22.534 1.00 93.75 300 THR A N 1
ATOM 2321 C CA . THR A 1 300 ? -1.990 3.064 23.698 1.00 93.75 300 THR A CA 1
ATOM 2322 C C . THR A 1 300 ? -2.669 3.602 24.944 1.00 93.75 300 THR A C 1
ATOM 2324 O O . THR A 1 300 ? -2.953 4.800 25.042 1.00 93.75 300 THR A O 1
ATOM 2327 N N . ILE A 1 301 ? -2.953 2.711 25.887 1.00 92.81 301 ILE A N 1
ATOM 2328 C CA . ILE A 1 301 ? -3.597 3.025 27.159 1.00 92.81 301 ILE A CA 1
ATOM 2329 C C . ILE A 1 301 ? -2.652 2.613 28.278 1.00 92.81 301 ILE A C 1
ATOM 2331 O O . ILE A 1 301 ? -2.296 1.441 28.380 1.00 92.81 301 ILE A O 1
ATOM 2335 N N . THR A 1 302 ? -2.228 3.567 29.102 1.00 89.25 302 THR A N 1
ATOM 2336 C CA . THR A 1 302 ? -1.337 3.286 30.235 1.00 89.25 302 THR A CA 1
ATOM 2337 C C . THR A 1 302 ? -2.091 2.633 31.393 1.00 89.25 302 THR A C 1
ATOM 2339 O O . THR A 1 302 ? -3.323 2.651 31.453 1.00 89.25 302 THR A O 1
ATOM 2342 N N . VAL A 1 303 ? -1.344 2.096 32.361 1.00 82.62 303 VAL A N 1
ATOM 2343 C CA . VAL A 1 303 ? -1.889 1.555 33.620 1.00 82.62 303 VAL A CA 1
ATOM 2344 C C . VAL A 1 303 ? -2.728 2.596 34.377 1.00 82.62 303 VAL A C 1
ATOM 2346 O O . VAL A 1 303 ? -3.729 2.249 35.002 1.00 82.62 303 VAL A O 1
ATOM 2349 N N . ASP A 1 304 ? -2.372 3.878 34.253 1.00 83.31 304 ASP A N 1
ATOM 2350 C CA . ASP A 1 304 ? -3.094 5.015 34.839 1.00 83.31 304 ASP A CA 1
ATOM 2351 C C . ASP A 1 304 ? -4.343 5.426 34.034 1.00 83.31 304 ASP A C 1
ATOM 2353 O O . ASP A 1 304 ? -4.995 6.423 34.343 1.00 83.31 304 ASP A O 1
ATOM 2357 N N . VAL A 1 305 ? -4.732 4.625 33.031 1.00 87.88 305 VAL A N 1
ATOM 2358 C CA . VAL A 1 305 ? -5.956 4.792 32.230 1.00 87.88 305 VAL A CA 1
ATOM 2359 C C . VAL A 1 305 ? -5.899 6.043 31.327 1.00 87.88 305 VAL A C 1
ATOM 2361 O O . VAL A 1 305 ? -6.924 6.545 30.856 1.00 87.88 305 VAL A O 1
ATOM 2364 N N . GLU A 1 306 ? -4.691 6.528 31.028 1.00 89.00 306 GLU A N 1
ATOM 2365 C CA . GLU A 1 306 ? -4.445 7.632 30.094 1.00 89.00 306 GLU A CA 1
ATOM 2366 C C . GLU A 1 306 ? -4.332 7.108 28.658 1.00 89.00 306 GLU A C 1
ATOM 2368 O O . GLU A 1 306 ? -3.714 6.074 28.408 1.00 89.00 306 GLU A O 1
ATOM 2373 N N . VAL A 1 307 ? -4.940 7.821 27.706 1.00 92.69 307 VAL A N 1
ATOM 2374 C CA . VAL A 1 307 ? -4.987 7.434 26.289 1.00 92.69 307 VAL A CA 1
ATOM 2375 C C . VAL A 1 307 ? -4.020 8.300 25.492 1.00 92.69 307 VAL A C 1
ATOM 2377 O O . VAL A 1 307 ? -4.172 9.519 25.465 1.00 92.69 307 VAL A O 1
ATOM 2380 N N . PHE A 1 308 ? -3.107 7.670 24.759 1.00 89.31 308 PHE A N 1
ATOM 2381 C CA . PHE A 1 308 ? -2.170 8.345 23.861 1.00 89.31 308 PHE A CA 1
ATOM 2382 C C . PHE A 1 308 ? -2.349 7.859 22.422 1.00 89.31 308 PHE A C 1
ATOM 2384 O O . PHE A 1 308 ? -2.562 6.672 22.185 1.00 89.31 308 PHE A O 1
ATOM 2391 N N . LEU A 1 309 ? -2.259 8.769 21.450 1.00 88.88 309 LEU A N 1
ATOM 2392 C CA . LEU A 1 309 ? -2.189 8.424 20.029 1.00 88.88 309 LEU A CA 1
ATOM 2393 C C . LEU A 1 309 ? -0.734 8.111 19.650 1.00 88.88 309 LEU A C 1
ATOM 2395 O O . LEU A 1 309 ? 0.136 8.966 19.819 1.00 88.88 309 LEU A O 1
ATOM 2399 N N . LEU A 1 310 ? -0.490 6.924 19.093 1.00 85.31 310 LEU A N 1
ATOM 2400 C CA . LEU A 1 310 ? 0.813 6.532 18.551 1.00 85.31 310 LEU A CA 1
ATOM 2401 C C . LEU A 1 310 ? 0.963 7.053 17.121 1.00 85.31 310 LEU A C 1
ATOM 2403 O O . LEU A 1 310 ? 1.793 7.915 16.842 1.00 85.31 310 LEU A O 1
ATOM 2407 N N . GLU A 1 311 ? 0.088 6.600 16.225 1.00 84.69 311 GLU A N 1
ATOM 2408 C CA . GLU A 1 311 ? 0.109 6.990 14.818 1.00 84.69 311 GLU A CA 1
ATOM 2409 C C . GLU A 1 311 ? -1.287 6.999 14.189 1.00 84.69 311 GLU A C 1
ATOM 2411 O O . GLU A 1 311 ? -2.243 6.403 14.694 1.00 84.69 311 GLU A O 1
ATOM 2416 N N . ALA A 1 312 ? -1.407 7.699 13.060 1.00 86.00 312 ALA A N 1
ATOM 2417 C CA . ALA A 1 312 ? -2.603 7.694 12.234 1.00 86.00 312 ALA A CA 1
ATOM 2418 C C . ALA A 1 312 ? -2.231 7.579 10.756 1.00 86.00 312 ALA A C 1
ATOM 2420 O O . ALA A 1 312 ? -1.540 8.430 10.195 1.00 86.00 312 ALA A O 1
ATOM 2421 N N . ASN A 1 313 ? -2.757 6.539 10.125 1.00 87.12 313 ASN A N 1
ATOM 2422 C CA . ASN A 1 313 ? -2.484 6.149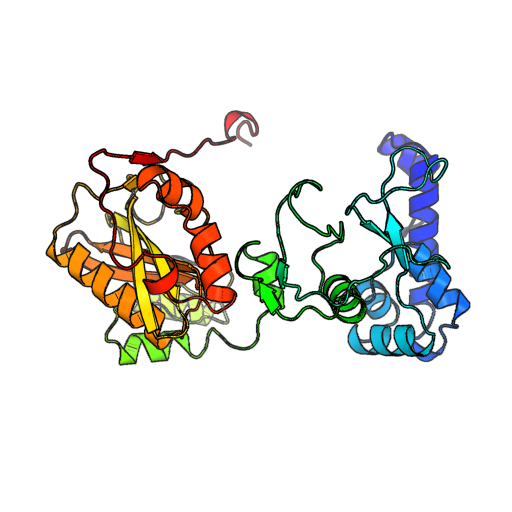 8.757 1.00 87.12 313 ASN A CA 1
ATOM 2423 C C . ASN A 1 313 ? -3.756 6.360 7.923 1.00 87.12 313 ASN A C 1
ATOM 2425 O O . ASN A 1 313 ? -4.686 5.559 8.034 1.00 87.12 313 ASN A O 1
ATOM 2429 N N . PRO A 1 314 ? -3.856 7.417 7.090 1.00 87.94 314 PRO A N 1
ATOM 2430 C CA . PRO A 1 314 ? -5.017 7.663 6.226 1.00 87.94 314 PRO A CA 1
ATOM 2431 C C . PRO A 1 314 ? -5.011 6.735 4.997 1.00 87.94 314 PRO A C 1
ATOM 2433 O O . PRO A 1 314 ? -5.004 7.176 3.847 1.00 87.94 314 PRO A O 1
ATOM 2436 N N . CYS A 1 315 ? -4.949 5.433 5.253 1.00 89.19 315 CYS A N 1
ATOM 2437 C CA . CYS A 1 315 ? -4.947 4.367 4.270 1.00 89.19 315 CYS A CA 1
ATOM 2438 C C . CYS A 1 315 ? -5.607 3.103 4.839 1.00 89.19 315 CYS A C 1
ATOM 2440 O O . CYS A 1 315 ? -5.973 3.041 6.016 1.00 89.19 315 CYS A O 1
ATOM 2442 N N . ALA A 1 316 ? -5.789 2.091 3.990 1.00 90.31 316 ALA A N 1
ATOM 2443 C CA . ALA A 1 316 ? -6.239 0.786 4.450 1.00 90.31 316 ALA A CA 1
ATOM 2444 C C . ALA A 1 316 ? -5.140 0.119 5.292 1.00 90.31 316 ALA A C 1
ATOM 2446 O O . ALA A 1 316 ? -3.999 -0.007 4.847 1.00 90.31 316 ALA A O 1
ATOM 2447 N N . SER A 1 317 ? -5.492 -0.336 6.494 1.00 92.00 317 SER A N 1
ATOM 2448 C CA . SER A 1 317 ? -4.607 -1.169 7.305 1.00 92.00 317 SER A CA 1
ATOM 2449 C C . SER A 1 317 ? -4.707 -2.638 6.900 1.00 92.00 317 SER A C 1
ATOM 2451 O O . SER A 1 317 ? -5.674 -3.085 6.275 1.00 92.00 317 SER A O 1
ATOM 2453 N N . ARG A 1 318 ? -3.732 -3.426 7.357 1.00 91.12 318 ARG A N 1
ATOM 2454 C CA . ARG A 1 318 ? -3.777 -4.892 7.277 1.00 91.12 318 ARG A CA 1
ATOM 2455 C C . ARG A 1 318 ? -4.934 -5.513 8.077 1.00 91.12 318 ARG A C 1
ATOM 2457 O O . ARG A 1 318 ? -5.253 -6.676 7.857 1.00 91.12 318 ARG A O 1
ATOM 2464 N N . MET A 1 319 ? -5.560 -4.755 8.983 1.00 94.25 319 MET A N 1
ATOM 2465 C CA . MET A 1 319 ? -6.649 -5.218 9.849 1.00 94.25 319 MET A CA 1
ATOM 2466 C C . MET A 1 319 ? -8.025 -5.118 9.181 1.00 94.25 319 MET A C 1
ATOM 2468 O O . MET A 1 319 ? -8.946 -5.844 9.558 1.00 94.25 319 MET A O 1
ATOM 2472 N N . VAL A 1 320 ? -8.152 -4.327 8.111 1.00 95.88 320 VAL A N 1
ATOM 2473 C CA . VAL A 1 320 ? -9.414 -4.115 7.386 1.00 95.88 320 VAL A CA 1
ATOM 2474 C C . VAL A 1 320 ? -10.102 -5.425 6.964 1.00 95.88 320 VAL A C 1
ATOM 2476 O O . VAL A 1 320 ? -11.322 -5.521 7.150 1.00 95.88 320 VAL A O 1
ATOM 2479 N N . PRO A 1 321 ? -9.409 -6.458 6.432 1.00 95.75 321 PRO A N 1
ATOM 2480 C CA . PRO A 1 321 ? -10.038 -7.743 6.122 1.00 95.75 321 PRO A CA 1
ATOM 2481 C C . PRO A 1 321 ? -10.576 -8.467 7.362 1.00 95.75 321 PRO A C 1
ATOM 2483 O O . PRO A 1 321 ? -11.691 -8.987 7.318 1.00 95.75 321 PRO A O 1
ATOM 2486 N N . PHE A 1 322 ? -9.822 -8.468 8.468 1.00 97.44 322 PHE A N 1
ATOM 2487 C CA . PHE A 1 322 ? -10.242 -9.071 9.736 1.00 97.44 322 PHE A CA 1
ATOM 2488 C C . PHE A 1 322 ? -11.494 -8.379 10.283 1.00 97.44 322 PHE A C 1
ATOM 2490 O O . PHE A 1 322 ? -12.512 -9.041 10.499 1.00 97.44 322 PHE A O 1
ATOM 2497 N N . VAL A 1 323 ? -11.465 -7.046 10.395 1.00 97.94 323 VAL A N 1
ATOM 2498 C CA . VAL A 1 323 ? -12.612 -6.248 10.851 1.00 97.94 323 VAL A CA 1
ATOM 2499 C C . VAL A 1 323 ? -13.821 -6.490 9.953 1.00 97.94 323 VAL A C 1
ATOM 2501 O O . VAL A 1 323 ? -14.914 -6.754 10.449 1.00 97.94 323 VAL A O 1
ATOM 2504 N N . SER A 1 324 ? -13.626 -6.487 8.629 1.00 97.94 324 SER A N 1
ATOM 2505 C CA . SER A 1 324 ? -14.708 -6.708 7.662 1.00 97.94 324 SER A CA 1
ATOM 2506 C C . SER A 1 324 ? -15.408 -8.052 7.863 1.00 97.94 324 SER A C 1
ATOM 2508 O O . SER A 1 324 ? -16.634 -8.136 7.768 1.00 97.94 324 SER A O 1
ATOM 2510 N N . LYS A 1 325 ? -14.642 -9.114 8.145 1.00 97.88 325 LYS A N 1
ATOM 2511 C CA . LYS A 1 325 ? -15.187 -10.450 8.414 1.00 97.88 325 LYS A CA 1
ATOM 2512 C C . LYS A 1 325 ? -15.900 -10.514 9.759 1.00 97.88 325 LYS A C 1
ATOM 2514 O O . LYS A 1 325 ? -16.990 -11.075 9.812 1.00 97.88 325 LYS A O 1
ATOM 2519 N N . ALA A 1 326 ? -15.328 -9.914 10.799 1.00 97.88 326 ALA A N 1
ATOM 2520 C CA . ALA A 1 326 ? -15.902 -9.914 12.140 1.00 97.88 326 ALA A CA 1
ATOM 2521 C C . ALA A 1 326 ? -17.250 -9.173 12.205 1.00 97.88 326 ALA A C 1
ATOM 2523 O O . ALA A 1 326 ? -18.205 -9.671 12.798 1.00 97.88 326 ALA A O 1
ATOM 2524 N N . ILE A 1 327 ? -17.365 -8.010 11.556 1.00 97.62 327 ILE A N 1
ATOM 2525 C CA . ILE A 1 327 ? -18.612 -7.225 11.571 1.00 97.62 327 ILE A CA 1
ATOM 2526 C C . ILE A 1 327 ? -19.585 -7.614 10.448 1.00 97.62 327 ILE A C 1
ATOM 2528 O O . ILE A 1 327 ? -20.743 -7.214 10.485 1.00 97.62 327 ILE A O 1
ATOM 2532 N N . GLY A 1 328 ? -19.133 -8.366 9.438 1.00 97.00 328 GLY A N 1
ATOM 2533 C CA . GLY A 1 328 ? -19.945 -8.753 8.279 1.00 97.00 328 GLY A CA 1
ATOM 2534 C C . GLY A 1 328 ? -20.149 -7.644 7.237 1.00 97.00 328 GLY A C 1
ATOM 2535 O O . GLY A 1 328 ? -21.096 -7.711 6.457 1.00 97.00 328 GLY A O 1
ATOM 2536 N N . HIS A 1 329 ? -19.279 -6.628 7.199 1.00 97.50 329 HIS A N 1
ATOM 2537 C CA . HIS A 1 329 ? -19.348 -5.515 6.242 1.00 97.50 329 HIS A CA 1
ATOM 2538 C C . HIS A 1 329 ? -18.037 -5.382 5.449 1.00 97.50 329 HIS A C 1
ATOM 2540 O O . HIS A 1 329 ? -16.973 -5.314 6.056 1.00 97.50 329 HIS A O 1
ATOM 2546 N N . PRO A 1 330 ? -18.070 -5.288 4.107 1.00 96.88 330 PRO A N 1
ATOM 2547 C CA . PRO A 1 330 ? -16.868 -5.213 3.275 1.00 96.88 330 PRO A CA 1
ATOM 2548 C C . PRO A 1 330 ? -16.270 -3.795 3.260 1.00 96.88 330 PRO A C 1
ATOM 2550 O O . PRO A 1 330 ? -16.472 -3.030 2.314 1.00 96.88 330 PRO A O 1
ATOM 2553 N N . LEU A 1 331 ? -15.511 -3.437 4.298 1.00 97.19 331 LEU A N 1
ATOM 2554 C CA . LEU A 1 331 ? -15.007 -2.072 4.499 1.00 97.19 331 LEU A CA 1
ATOM 2555 C C . LEU A 1 331 ? -14.160 -1.552 3.326 1.00 97.19 331 LEU A C 1
ATOM 2557 O O . LEU A 1 331 ? -14.322 -0.400 2.930 1.00 97.19 331 LEU A O 1
ATOM 2561 N N . ALA A 1 332 ? -13.325 -2.392 2.706 1.00 93.69 332 ALA A N 1
ATOM 2562 C CA . ALA A 1 332 ? -12.546 -2.007 1.523 1.00 93.69 332 ALA A CA 1
ATOM 2563 C C . ALA A 1 332 ? -13.439 -1.653 0.316 1.00 93.69 332 ALA A C 1
ATOM 2565 O O . ALA A 1 332 ? -13.200 -0.666 -0.381 1.00 93.69 332 ALA A O 1
ATOM 2566 N N . GLN A 1 333 ? -14.529 -2.400 0.101 1.00 94.31 333 GLN A N 1
ATOM 2567 C CA . GLN A 1 333 ? -15.492 -2.100 -0.962 1.00 94.31 333 GLN A CA 1
ATOM 2568 C C . GLN A 1 333 ? -16.241 -0.793 -0.677 1.00 94.31 333 GLN A C 1
ATOM 2570 O O . GLN A 1 333 ? -16.496 -0.000 -1.587 1.00 94.31 333 GLN A O 1
ATOM 2575 N N . TYR A 1 334 ? -16.602 -0.561 0.584 1.00 96.94 334 TYR A N 1
ATOM 2576 C CA . TYR A 1 334 ? -17.237 0.682 1.014 1.00 96.94 334 TYR A CA 1
ATOM 2577 C C . TYR A 1 334 ? -16.313 1.880 0.812 1.00 96.94 334 TYR A C 1
ATOM 2579 O O . TYR A 1 334 ? -16.735 2.879 0.235 1.00 96.94 334 TYR A O 1
ATOM 2587 N N . ALA A 1 335 ? -15.039 1.740 1.167 1.00 95.12 335 ALA A N 1
ATOM 2588 C CA . ALA A 1 335 ? -14.013 2.742 0.925 1.00 95.12 335 ALA A CA 1
ATOM 2589 C C . ALA A 1 335 ? -13.839 3.069 -0.555 1.00 95.12 335 ALA A C 1
ATOM 2591 O O . ALA A 1 335 ? -13.848 4.242 -0.913 1.00 95.12 335 ALA A O 1
ATOM 2592 N N . ALA A 1 336 ? -13.772 2.060 -1.426 1.00 91.69 336 ALA A N 1
ATOM 2593 C CA . ALA A 1 336 ? -13.680 2.277 -2.869 1.00 91.69 336 ALA A CA 1
ATOM 2594 C C . ALA A 1 336 ? -14.879 3.073 -3.411 1.00 91.69 336 ALA A C 1
ATOM 2596 O O . ALA A 1 336 ? -14.716 4.012 -4.191 1.00 91.69 336 ALA A O 1
ATOM 2597 N N . ARG A 1 337 ? -16.096 2.742 -2.957 1.00 93.69 337 ARG A N 1
ATOM 2598 C CA . ARG A 1 337 ? -17.323 3.461 -3.340 1.00 93.69 337 ARG A CA 1
ATOM 2599 C C . ARG A 1 337 ? -17.315 4.908 -2.860 1.00 93.69 337 ARG A C 1
ATOM 2601 O O . ARG A 1 337 ? -17.738 5.789 -3.605 1.00 93.69 337 ARG A O 1
ATOM 2608 N N . VAL A 1 338 ? -16.836 5.141 -1.642 1.00 94.38 338 VAL A N 1
ATOM 2609 C CA . VAL A 1 338 ? -16.771 6.475 -1.048 1.00 94.38 338 VAL A CA 1
ATOM 2610 C C . VAL A 1 338 ? -15.712 7.348 -1.718 1.00 94.38 338 VAL A C 1
ATOM 2612 O O . VAL A 1 338 ? -16.010 8.473 -2.106 1.00 94.38 338 VAL A O 1
ATOM 2615 N N . MET A 1 339 ? -14.522 6.802 -1.978 1.00 89.56 339 MET A N 1
ATOM 2616 C CA . MET A 1 339 ? -13.481 7.478 -2.765 1.00 89.56 339 MET A CA 1
ATOM 2617 C C . MET A 1 339 ? -13.941 7.782 -4.199 1.00 89.56 339 MET A C 1
ATOM 2619 O O . MET A 1 339 ? -13.494 8.756 -4.795 1.00 89.56 339 MET A O 1
ATOM 2623 N N . SER A 1 340 ? -14.886 6.999 -4.730 1.00 88.00 340 SER A N 1
ATOM 2624 C CA . SER A 1 340 ? -15.537 7.243 -6.028 1.00 88.00 340 SER A CA 1
ATOM 2625 C C . SER A 1 340 ? -16.709 8.239 -5.961 1.00 88.00 340 SER A C 1
ATOM 2627 O O . SER A 1 340 ? -17.417 8.419 -6.952 1.00 88.00 340 SER A O 1
ATOM 2629 N N . GLY A 1 341 ? -16.943 8.873 -4.807 1.00 90.06 341 GLY A N 1
ATOM 2630 C CA . GLY A 1 341 ? -17.912 9.957 -4.627 1.00 90.06 341 GLY A CA 1
ATOM 2631 C C . GLY A 1 341 ? -19.231 9.580 -3.948 1.00 90.06 341 GLY A C 1
ATOM 2632 O O . GLY A 1 341 ? -20.081 10.455 -3.803 1.00 90.06 341 GLY A O 1
ATOM 2633 N N . LYS A 1 342 ? -19.431 8.325 -3.516 1.00 94.69 342 LYS A N 1
ATOM 2634 C CA . LYS A 1 342 ? -20.610 7.971 -2.703 1.00 94.69 342 LYS A CA 1
ATOM 2635 C C . LYS A 1 342 ? -20.448 8.441 -1.256 1.00 94.69 342 LYS A C 1
ATOM 2637 O O . LYS A 1 342 ? -19.358 8.434 -0.699 1.00 94.69 342 LYS A O 1
ATOM 2642 N N . SER A 1 343 ? -21.551 8.783 -0.611 1.00 97.12 343 SER A N 1
ATOM 2643 C CA . SER A 1 343 ? -21.600 9.042 0.829 1.00 97.12 343 SER A CA 1
ATOM 2644 C C . SER A 1 343 ? -21.805 7.759 1.641 1.00 97.12 343 SER A C 1
ATOM 2646 O O . SER A 1 343 ? -22.324 6.755 1.142 1.00 97.12 343 SER A O 1
ATOM 2648 N N . LEU A 1 344 ? -21.472 7.815 2.933 1.00 96.88 344 LEU A N 1
ATOM 2649 C CA . LEU A 1 344 ? -21.764 6.750 3.902 1.00 96.88 344 LEU A CA 1
ATOM 2650 C C . LEU A 1 344 ? -23.266 6.445 4.008 1.00 96.88 344 LEU A C 1
ATOM 2652 O O . LEU A 1 344 ? -23.660 5.295 4.215 1.00 96.88 344 LEU A O 1
ATOM 2656 N N . ASN A 1 345 ? -24.108 7.463 3.809 1.00 96.62 345 ASN A N 1
ATOM 2657 C CA . ASN A 1 345 ? -25.562 7.314 3.771 1.00 96.62 345 ASN A CA 1
ATOM 2658 C C . ASN A 1 345 ? -26.015 6.488 2.560 1.00 96.62 345 ASN A C 1
ATOM 2660 O O . ASN A 1 345 ? -26.833 5.587 2.711 1.00 96.62 345 ASN A O 1
ATOM 2664 N N . GLU A 1 346 ? -25.464 6.746 1.373 1.00 96.56 346 GLU A N 1
ATOM 2665 C CA . GLU A 1 346 ? -25.832 6.021 0.147 1.00 96.56 346 GLU A CA 1
ATOM 2666 C C . GLU A 1 346 ? -25.400 4.552 0.161 1.00 96.56 346 GLU A C 1
ATOM 2668 O O . GLU A 1 346 ? -26.043 3.716 -0.473 1.00 96.56 346 GLU A O 1
ATOM 2673 N N . ILE A 1 347 ? -24.320 4.221 0.874 1.00 96.62 347 ILE A N 1
ATOM 2674 C CA . ILE A 1 347 ? -23.887 2.828 1.068 1.00 96.62 347 ILE A CA 1
ATOM 2675 C C . ILE A 1 347 ? -24.489 2.175 2.322 1.00 96.62 347 ILE A C 1
ATOM 2677 O O . ILE A 1 347 ? -24.156 1.031 2.617 1.00 96.62 347 ILE A O 1
ATOM 2681 N N . LEU A 1 348 ? -25.374 2.881 3.038 1.00 96.75 348 LEU A N 1
ATOM 2682 C CA . LEU A 1 348 ? -26.073 2.410 4.240 1.00 96.75 348 LEU A CA 1
ATOM 2683 C C . LEU A 1 348 ? -25.138 1.960 5.379 1.00 96.75 348 LEU A C 1
ATOM 2685 O O . LEU A 1 348 ? -25.488 1.084 6.169 1.00 96.75 348 LEU A O 1
ATOM 2689 N N . PHE A 1 349 ? -23.960 2.577 5.499 1.00 97.44 349 PHE A N 1
ATOM 2690 C CA . PHE A 1 349 ? -22.996 2.299 6.565 1.00 97.44 349 PHE A CA 1
ATOM 2691 C C . PHE A 1 349 ? -22.738 3.568 7.377 1.00 97.44 349 PHE A C 1
ATOM 2693 O O . PHE A 1 349 ? -21.773 4.289 7.151 1.00 97.44 349 PHE A O 1
ATOM 2700 N N . THR A 1 350 ? -23.657 3.873 8.294 1.00 97.06 350 THR A N 1
ATOM 2701 C CA . THR A 1 350 ? -23.716 5.162 9.012 1.00 97.06 350 THR A CA 1
ATOM 2702 C C . THR A 1 350 ? -23.433 5.048 10.508 1.00 97.06 350 THR A C 1
ATOM 2704 O O . THR A 1 350 ? -23.345 6.059 11.206 1.00 97.06 350 THR A O 1
ATOM 2707 N N . LYS A 1 351 ? -23.303 3.823 11.023 1.00 97.19 351 LYS A N 1
ATOM 2708 C CA . LYS A 1 351 ? -23.083 3.531 12.440 1.00 97.19 351 LYS A CA 1
ATOM 2709 C C . LYS A 1 351 ? -22.071 2.404 12.589 1.00 97.19 351 LYS A C 1
ATOM 2711 O O . LYS A 1 351 ? -22.000 1.518 11.745 1.00 97.19 351 LYS A O 1
ATOM 2716 N N . GLU A 1 352 ? -21.317 2.468 13.679 1.00 97.75 352 GLU A N 1
ATOM 2717 C CA . GLU A 1 352 ? -20.410 1.403 14.098 1.00 97.75 352 GLU A CA 1
ATOM 2718 C C . GLU A 1 352 ? -21.207 0.129 14.396 1.00 97.75 352 GLU A C 1
ATOM 2720 O O . GLU A 1 352 ? -22.261 0.186 15.037 1.00 97.75 352 GLU A O 1
ATOM 2725 N N . VAL A 1 353 ? -20.699 -1.007 13.924 1.00 97.62 353 VAL A N 1
ATOM 2726 C CA . VAL A 1 353 ? -21.290 -2.326 14.155 1.00 97.62 353 VAL A CA 1
ATOM 2727 C C . VAL A 1 353 ? -20.457 -3.033 15.213 1.00 97.62 353 VAL A C 1
ATOM 2729 O O . VAL A 1 353 ? -19.277 -3.294 15.004 1.00 97.62 353 VAL A O 1
ATOM 2732 N N . ILE A 1 354 ? -21.079 -3.352 16.347 1.00 96.94 354 ILE A N 1
ATOM 2733 C CA . ILE A 1 354 ? -20.458 -4.169 17.391 1.00 96.94 354 ILE A CA 1
ATOM 2734 C C . ILE A 1 354 ? -20.899 -5.620 17.171 1.00 96.94 354 ILE A C 1
ATOM 2736 O O . ILE A 1 354 ? -22.105 -5.885 17.231 1.00 96.94 354 ILE A O 1
ATOM 2740 N N . PRO A 1 355 ? -19.980 -6.559 16.884 1.00 96.06 355 PRO A N 1
ATOM 2741 C CA . PRO A 1 355 ? -20.356 -7.947 16.660 1.00 96.06 355 PRO A CA 1
ATOM 2742 C C . PRO A 1 355 ? -20.880 -8.583 17.954 1.00 96.06 355 PRO A C 1
ATOM 2744 O O . PRO A 1 355 ? -20.418 -8.284 19.052 1.00 96.06 355 PRO A O 1
ATOM 2747 N N . ALA A 1 356 ? -21.856 -9.487 17.823 1.00 95.62 356 ALA A N 1
ATOM 2748 C CA . ALA A 1 356 ? -22.419 -10.239 18.952 1.00 95.62 356 ALA A CA 1
ATOM 2749 C C . ALA A 1 356 ? -21.510 -11.388 19.436 1.00 95.62 356 ALA A C 1
ATOM 2751 O O . ALA A 1 356 ? -21.815 -12.051 20.423 1.00 95.62 356 ALA A O 1
ATOM 2752 N N . HIS A 1 357 ? -20.423 -11.644 18.711 1.00 96.56 357 HIS A N 1
ATOM 2753 C CA . HIS A 1 357 ? -19.403 -12.632 19.029 1.00 96.56 357 HIS A CA 1
ATOM 2754 C C . HIS A 1 357 ? -18.062 -11.930 19.246 1.00 96.56 357 HIS A C 1
ATOM 2756 O O . HIS A 1 357 ? -17.878 -10.781 18.846 1.00 96.56 357 HIS A O 1
ATOM 2762 N N . VAL A 1 358 ? -17.124 -12.653 19.849 1.00 97.81 358 VAL A N 1
ATOM 2763 C CA . VAL A 1 358 ? -15.733 -12.222 19.960 1.00 97.81 358 VAL A CA 1
ATOM 2764 C C . VAL A 1 358 ? -14.959 -12.804 18.783 1.00 97.81 358 VAL A C 1
ATOM 2766 O O . VAL A 1 358 ? -14.956 -14.018 18.581 1.00 97.81 358 VAL A O 1
ATOM 2769 N N . ALA A 1 359 ? -14.330 -11.940 17.997 1.00 98.19 359 ALA A N 1
ATOM 2770 C CA . ALA A 1 359 ? -13.408 -12.315 16.937 1.00 98.19 359 ALA A CA 1
ATOM 2771 C C . ALA A 1 359 ? -11.974 -12.080 17.416 1.00 98.19 359 ALA A C 1
ATOM 2773 O O . ALA A 1 359 ? -11.681 -11.038 18.000 1.00 98.19 359 ALA A O 1
ATOM 2774 N N . VAL A 1 360 ? -11.088 -13.039 17.151 1.00 97.75 360 VAL A N 1
ATOM 2775 C CA . VAL A 1 360 ? -9.672 -12.975 17.533 1.00 97.75 360 VAL A CA 1
ATOM 2776 C C . VAL A 1 360 ? -8.815 -13.172 16.288 1.00 97.75 360 VAL A C 1
ATOM 2778 O O . VAL A 1 360 ? -9.080 -14.082 15.498 1.00 97.75 360 VAL A O 1
ATOM 2781 N N . LYS A 1 361 ? -7.806 -12.319 16.108 1.00 97.12 361 LYS A N 1
ATOM 2782 C CA . LYS A 1 361 ? -6.733 -12.494 15.121 1.00 97.12 361 LYS A CA 1
ATOM 2783 C C . LYS A 1 361 ? -5.481 -12.962 15.845 1.00 97.12 361 LYS A C 1
ATOM 2785 O O . LYS A 1 361 ? -5.151 -12.414 16.889 1.00 97.12 361 LYS A O 1
ATOM 2790 N N . GLU A 1 362 ? -4.779 -13.909 15.238 1.00 96.25 362 GLU A N 1
ATOM 2791 C CA . GLU A 1 362 ? -3.471 -14.405 15.670 1.00 96.25 362 GLU A CA 1
ATOM 2792 C C . GLU A 1 362 ? -2.494 -14.352 14.485 1.00 96.25 362 GLU A C 1
ATOM 2794 O O . GLU A 1 362 ? -2.914 -14.471 13.327 1.00 96.25 362 GLU A O 1
ATOM 2799 N N . ALA A 1 363 ? -1.211 -14.125 14.757 1.00 91.31 363 ALA A N 1
ATOM 2800 C CA . ALA A 1 363 ? -0.139 -14.154 13.772 1.00 91.31 363 ALA A CA 1
ATOM 2801 C C . ALA A 1 363 ? 0.483 -15.557 13.656 1.00 91.31 363 ALA A C 1
ATOM 2803 O O . ALA A 1 363 ? 0.535 -16.339 14.602 1.00 91.31 363 ALA A O 1
ATOM 2804 N N . ILE A 1 364 ? 0.981 -15.887 12.463 1.00 90.56 364 ILE A N 1
ATOM 2805 C CA . ILE A 1 364 ? 1.766 -17.103 12.224 1.00 90.56 364 ILE A CA 1
ATOM 2806 C C . ILE A 1 364 ? 3.188 -16.666 11.899 1.00 90.56 364 ILE A C 1
ATOM 2808 O O . ILE A 1 364 ? 3.398 -15.882 10.975 1.00 90.56 364 ILE A O 1
ATOM 2812 N N . PHE A 1 365 ? 4.159 -17.188 12.647 1.00 88.12 365 PHE A N 1
ATOM 2813 C CA . PHE A 1 365 ? 5.553 -16.772 12.544 1.00 88.12 365 PHE A CA 1
ATOM 2814 C C . PHE A 1 365 ? 6.425 -17.817 11.837 1.00 88.12 365 PHE A C 1
ATOM 2816 O O . PHE A 1 365 ? 6.364 -18.999 12.189 1.00 88.12 365 PHE A O 1
ATOM 2823 N N . PRO A 1 366 ? 7.320 -17.405 10.922 1.00 87.19 366 PRO A N 1
ATOM 2824 C CA . PRO A 1 366 ? 8.225 -18.308 10.214 1.00 87.19 366 PRO A CA 1
ATOM 2825 C C . PRO A 1 366 ? 9.489 -18.651 11.026 1.00 87.19 366 PRO A C 1
ATOM 2827 O O . PRO A 1 366 ? 10.514 -19.005 10.454 1.00 87.19 366 PRO A O 1
ATOM 2830 N N . PHE A 1 367 ? 9.464 -18.572 12.364 1.00 85.75 367 PHE A N 1
ATOM 2831 C CA . PHE A 1 367 ? 10.655 -18.828 13.194 1.00 85.75 367 PHE A CA 1
ATOM 2832 C C . PHE A 1 367 ? 11.258 -20.227 12.985 1.00 85.75 367 PHE A C 1
ATOM 2834 O O . PHE A 1 367 ? 12.449 -20.422 13.209 1.00 85.75 367 PHE A O 1
ATOM 2841 N N . PHE A 1 368 ? 10.458 -21.198 12.534 1.00 80.75 368 PHE A N 1
ATOM 2842 C CA . PHE A 1 368 ? 10.933 -22.541 12.193 1.00 80.75 368 PHE A CA 1
ATOM 2843 C C . PHE A 1 368 ? 11.758 -22.592 10.896 1.00 80.75 368 PHE A C 1
ATOM 2845 O O . PHE A 1 368 ? 12.562 -23.506 10.737 1.00 80.75 368 PHE A O 1
ATOM 2852 N N . GLU A 1 369 ? 11.583 -21.628 9.986 1.00 82.06 369 GLU A N 1
ATOM 2853 C CA . GLU A 1 369 ? 12.326 -21.539 8.719 1.00 82.06 369 GLU A CA 1
ATOM 2854 C C . GLU A 1 369 ? 13.705 -20.888 8.896 1.00 82.06 369 GLU A C 1
ATOM 2856 O O . GLU A 1 369 ? 14.593 -21.085 8.068 1.00 82.06 369 GLU A O 1
ATOM 2861 N N . VAL A 1 370 ? 13.910 -20.158 9.998 1.00 78.19 370 VAL A N 1
ATOM 2862 C CA . VAL A 1 370 ? 15.187 -19.529 10.355 1.00 78.19 370 VAL A CA 1
ATOM 2863 C C . VAL A 1 370 ? 15.690 -20.124 11.676 1.00 78.19 370 VAL A C 1
ATOM 2865 O O . VAL A 1 370 ? 15.559 -19.495 12.731 1.00 78.19 370 VAL A O 1
ATOM 2868 N N . PRO A 1 371 ? 16.238 -21.357 11.669 1.00 77.81 371 PRO A N 1
ATOM 2869 C CA . PRO A 1 371 ? 16.850 -21.920 12.865 1.00 77.81 371 PRO A CA 1
ATOM 2870 C C . PRO A 1 371 ? 17.964 -20.983 13.348 1.00 77.81 371 PRO A C 1
ATOM 2872 O O . PRO A 1 371 ? 18.802 -20.559 12.556 1.00 77.81 371 PRO A O 1
ATOM 2875 N N . ARG A 1 372 ? 17.903 -20.628 14.641 1.00 72.88 372 ARG A N 1
ATOM 2876 C CA . ARG A 1 372 ? 18.731 -19.613 15.321 1.00 72.88 372 ARG A CA 1
ATOM 2877 C C . ARG A 1 372 ? 20.172 -19.563 14.782 1.00 72.88 372 ARG A C 1
ATOM 2879 O O . ARG A 1 372 ? 20.887 -20.558 14.894 1.00 72.88 372 ARG A O 1
ATOM 2886 N N . LEU A 1 373 ? 20.555 -18.401 14.243 1.00 54.97 373 LEU A N 1
ATOM 2887 C CA . LEU A 1 373 ? 21.949 -17.999 14.018 1.00 54.97 373 LEU A CA 1
ATOM 2888 C C . LEU A 1 373 ? 22.686 -17.794 15.345 1.00 54.97 373 LEU A C 1
ATOM 2890 O O . LEU A 1 373 ? 22.033 -17.325 16.310 1.00 54.97 373 LEU A O 1
#

Organism: Populus alba (NCBI:txid43335)

Radius of gyration: 25.54 Å; chains: 1; bounding box: 62×45×68 Å

InterPro domains:
  IPR005479 Carbamoyl phosphate synthase, ATP-binding domain [PF02786] (221-346)
  IPR005480 Carbamoyl-phosphate synthetase, large subunit oligomerisation domain [PF02787] (2-63)
  IPR005480 Carbamoyl-phosphate synthetase, large subunit oligomerisation domain [SM01096] (1-105)
  IPR005483 Carbamoyl phosphate synthase, CPSase domain [PR00098] (218-237)
  IPR005483 Carbamoyl phosphate synthase, CPSase domain [PR00098] (253-270)
  IPR005483 Carbamoyl phosphate synthase, CPSase domain [PR00098] (309-338)
  IPR011761 ATP-grasp fold [PS50975] (143-340)
  IPR016185 Pre-ATP-grasp domain superfamily [SSF52440] (113-176)
  IPR036897 Carbamoyl-phosphate synthetase, large subunit oligomerisation domain superfamily [G3DSA:1.10.1030.10] (1-111)
  IPR036897 Carbamoyl-phosphate synthetase, large subunit oligomerisation domain superfamily [SSF48108] (3-112)
  IPR058047 Carbamoyl phosphate synthase, preATP-grasp domain [PF25596] (129-176)

pLDDT: mean 87.63, std 10.38, range [44.47, 98.38]

Sequence (373 aa):
MKNDTNVDEIHELSFVDKWFLTQHKEVVDAEQYLMARSLSHLTKDGFSEVKKHGFSDKQIAFATKSTEKEVRSKRNSFGGTPSYKRVDACAAEFETNTPYMYSSYDSECESAPTKRKKVLILDGGPNHYDTSDCLYFEPSTEEEILNVIELERPDGIIVQFGGQTPLKLALPIQQGRFNAILKELNIEQPKGGIAKSEADALAIAADIGFPVVVCQSYVSDKYLSDAVEIDVDTLADSHNNVVIGGVMEHIEQAGVHSGDSACILPSQTISSSCLNTIRSWTKKLAKSLNVCGLMNCQYTITVDVEVFLLEANPCASRMVPFVSKAIGHPLAQYAARVMSGKSLNEILFTKEVIPAHVAVKEAIFPFFEVPRL

Foldseek 3Di:
DLVPDDLVNCCVVPVPDSVVVVLVVVLVVLLVVLLVEAPVPQDLVNLLVNVQNVDQLCSSCVSNVHDSVVSVVVCVVSVQQWAKDADDVPVPPDDDQQLEIETHSDDDHPNPADPDAAEAEQAQDDDDSVPDSHDYPDDLDPRVVVSCCVVRVHPYYHQQERPDSSVVVVDDDDPVCLVVLCVVVVAAAFQFDADPDPVSQVVSCVVRDDDFDCDPGGHTGHDFPPKKKWKWKWAAFLVLAIETLWIKTWPDAPPPDPQQTKIKAPDDPADPVLVVVVVVVVSSSCSVVSQQFMKMWMWIAHPVRDIHTDDIRSHDDPCQVVSCVQQVHNRNVVSVVRSVPDHCVNVVNRYYGRHPDMGMDHDDDPCVVPPDD